Protein AF-A0A812MYM7-F1 (afdb_monomer)

pLDDT: mean 88.18, std 14.92, range [35.0, 98.31]

Organism: Symbiodinium pilosum (NCBI:txid2952)

Sequence (250 aa):
DPIETLFSFICSQNNNVSRICLLTDRLRARFGEVVCRLQPPPGSSAHQDCALQHVREFSARRTLHAWPRSSVLAKATERSLKDLGLGYRAAYISQAAKRLMQEDGRLLRWLSGMRTNPPKAVENATLPEETETEREHRLAIRRELCSLPGIGAKVADCVALFGLGVHGAVPVDVHVWRITVRDYEPSLREAKSLTPTVYEEVGDAFRRRFGAPFAGWAHSVLFGAELAAERLPKDLREDRLDSKHSMRAP

Structure (mmCIF, N/CA/C/O backbone):
data_AF-A0A812MYM7-F1
#
_entry.id   AF-A0A812MYM7-F1
#
loop_
_atom_site.group_PDB
_atom_site.id
_atom_site.type_symbol
_atom_site.label_atom_id
_atom_site.label_alt_id
_atom_site.label_comp_id
_atom_site.label_asym_id
_atom_site.label_entity_id
_atom_site.label_seq_id
_atom_site.pdbx_PDB_ins_code
_atom_site.Cartn_x
_atom_site.Cartn_y
_atom_site.Cartn_z
_atom_site.occupancy
_atom_site.B_iso_or_equiv
_atom_site.auth_seq_id
_atom_site.auth_comp_id
_atom_site.auth_asym_id
_atom_site.auth_atom_id
_atom_site.pdbx_PDB_model_num
ATOM 1 N N . ASP A 1 1 ? -0.362 -10.448 -5.120 1.00 90.12 1 ASP A N 1
ATOM 2 C CA . ASP A 1 1 ? 1.044 -10.805 -4.854 1.00 90.12 1 ASP A CA 1
ATOM 3 C C . ASP A 1 1 ? 1.591 -9.827 -3.814 1.00 90.12 1 ASP A C 1
ATOM 5 O O . ASP A 1 1 ? 1.414 -8.634 -4.028 1.00 90.12 1 ASP A O 1
ATOM 9 N N . PRO A 1 2 ? 2.182 -10.279 -2.692 1.00 92.94 2 PRO A N 1
ATOM 10 C CA . PRO A 1 2 ? 2.633 -9.394 -1.612 1.00 92.94 2 PRO A CA 1
ATOM 11 C C . PRO A 1 2 ? 3.618 -8.302 -2.048 1.00 92.94 2 PRO A C 1
ATOM 13 O O . PRO A 1 2 ? 3.555 -7.183 -1.540 1.00 92.94 2 PRO A O 1
ATOM 16 N N . ILE A 1 3 ? 4.511 -8.602 -2.996 1.00 94.75 3 ILE A N 1
ATOM 17 C CA . ILE A 1 3 ? 5.562 -7.682 -3.444 1.00 94.75 3 ILE A CA 1
ATOM 18 C C . ILE A 1 3 ? 4.985 -6.603 -4.354 1.00 94.75 3 ILE A C 1
ATOM 20 O O . ILE A 1 3 ? 5.274 -5.419 -4.171 1.00 94.75 3 ILE A O 1
ATOM 24 N N . GLU A 1 4 ? 4.129 -6.990 -5.295 1.00 96.50 4 GLU A N 1
ATOM 25 C CA . GLU A 1 4 ? 3.372 -6.034 -6.096 1.00 96.50 4 GLU A CA 1
ATOM 26 C C . GLU A 1 4 ? 2.516 -5.120 -5.212 1.00 96.50 4 GLU A C 1
ATOM 28 O O . GLU A 1 4 ? 2.549 -3.897 -5.380 1.00 96.50 4 GLU A O 1
ATOM 33 N N . THR A 1 5 ? 1.802 -5.689 -4.236 1.00 96.75 5 THR A N 1
ATOM 34 C CA . THR A 1 5 ? 0.974 -4.926 -3.294 1.00 96.75 5 THR A CA 1
ATOM 35 C C . THR A 1 5 ? 1.818 -3.912 -2.518 1.00 96.75 5 THR A C 1
ATOM 37 O O . THR A 1 5 ? 1.474 -2.730 -2.473 1.00 96.75 5 THR A O 1
ATOM 40 N N . LEU A 1 6 ? 2.956 -4.344 -1.966 1.00 97.50 6 LEU A N 1
ATOM 41 C CA . LEU A 1 6 ? 3.891 -3.506 -1.213 1.00 97.50 6 LEU A CA 1
ATOM 42 C C . LEU A 1 6 ? 4.298 -2.248 -1.981 1.00 97.50 6 LEU A C 1
ATOM 44 O O . LEU A 1 6 ? 4.073 -1.121 -1.532 1.00 97.50 6 LEU A O 1
ATOM 48 N N . PHE A 1 7 ? 4.882 -2.431 -3.161 1.00 98.06 7 PHE A N 1
ATOM 49 C CA . PHE A 1 7 ? 5.405 -1.317 -3.941 1.00 98.06 7 PHE A CA 1
ATOM 50 C C . PHE A 1 7 ? 4.294 -0.468 -4.575 1.00 98.06 7 PHE A C 1
ATOM 52 O O . PHE A 1 7 ? 4.457 0.749 -4.704 1.00 98.06 7 PHE A O 1
ATOM 59 N N . SER A 1 8 ? 3.142 -1.062 -4.903 1.00 98.06 8 SER A N 1
ATOM 60 C CA . SER A 1 8 ? 1.964 -0.314 -5.359 1.00 98.06 8 SER A CA 1
ATOM 61 C C . SER A 1 8 ? 1.443 0.631 -4.273 1.00 98.06 8 SER A C 1
ATOM 63 O O . SER A 1 8 ? 1.169 1.800 -4.553 1.00 98.06 8 SER A O 1
ATOM 65 N N . PHE A 1 9 ? 1.382 0.188 -3.011 1.00 98.12 9 PHE A N 1
ATOM 66 C CA . PHE A 1 9 ? 0.947 1.058 -1.917 1.00 98.12 9 PHE A CA 1
ATOM 67 C C . PHE A 1 9 ? 2.003 2.084 -1.491 1.00 98.12 9 PHE A C 1
ATOM 69 O O . PHE A 1 9 ? 1.612 3.190 -1.111 1.00 98.12 9 PHE A O 1
ATOM 76 N N . ILE A 1 10 ? 3.304 1.820 -1.668 1.00 98.00 10 ILE A N 1
ATOM 77 C CA . ILE A 1 10 ? 4.329 2.880 -1.592 1.00 98.00 10 ILE A CA 1
ATOM 78 C C . ILE A 1 10 ? 4.030 3.977 -2.629 1.00 98.00 10 ILE A C 1
ATOM 80 O O . ILE A 1 10 ? 4.039 5.160 -2.292 1.00 98.00 10 ILE A O 1
ATOM 84 N N . CYS A 1 11 ? 3.666 3.619 -3.868 1.00 97.38 11 CYS A N 1
ATOM 85 C CA . CYS A 1 11 ? 3.278 4.595 -4.900 1.00 97.38 11 CYS A CA 1
ATOM 86 C C . CYS A 1 11 ? 2.004 5.393 -4.547 1.00 97.38 11 CYS A C 1
ATOM 88 O O . CYS A 1 11 ? 1.805 6.496 -5.071 1.00 97.38 11 CYS A O 1
ATOM 90 N N . SER A 1 12 ? 1.149 4.852 -3.671 1.00 96.06 12 SER A N 1
ATOM 91 C CA . SER A 1 12 ? -0.160 5.422 -3.318 1.00 96.06 12 SER A CA 1
ATOM 92 C C . SER A 1 12 ? -0.129 6.570 -2.314 1.00 96.06 12 SER A C 1
ATOM 94 O O . SER A 1 12 ? -1.074 7.353 -2.253 1.00 96.06 12 SER A O 1
ATOM 96 N N . GLN A 1 13 ? 0.941 6.686 -1.528 1.00 94.56 13 GLN A N 1
ATOM 97 C CA . GLN A 1 13 ? 1.014 7.648 -0.427 1.00 94.56 13 GLN A CA 1
ATOM 98 C C . GLN A 1 13 ? 0.831 9.072 -0.943 1.00 94.56 13 GLN A C 1
ATOM 100 O O . GLN A 1 13 ? 1.571 9.457 -1.840 1.00 94.56 13 GLN A O 1
ATOM 105 N N . ASN A 1 14 ? -0.095 9.858 -0.385 1.00 92.50 14 ASN A N 1
ATOM 106 C CA . ASN A 1 14 ? -0.381 11.236 -0.814 1.00 92.50 14 ASN A CA 1
ATOM 107 C C . ASN A 1 14 ? -0.517 11.369 -2.347 1.00 92.50 14 ASN A C 1
ATOM 109 O O . ASN A 1 14 ? 0.257 12.071 -3.006 1.00 92.50 14 ASN A O 1
ATOM 113 N N . ASN A 1 15 ? -1.416 10.577 -2.927 1.00 92.75 15 ASN A N 1
ATOM 114 C CA . ASN A 1 15 ? -1.599 10.459 -4.366 1.00 92.75 15 ASN A CA 1
ATOM 115 C C . ASN A 1 15 ? -3.072 10.160 -4.698 1.00 92.75 15 ASN A C 1
ATOM 117 O O . ASN A 1 15 ? -3.848 9.823 -3.808 1.00 92.75 15 ASN A O 1
ATOM 121 N N . ASN A 1 16 ? -3.455 10.264 -5.971 1.00 89.81 16 ASN A N 1
ATOM 122 C CA . ASN A 1 16 ? -4.787 9.880 -6.451 1.00 89.81 16 ASN A CA 1
ATOM 123 C C . ASN A 1 16 ? -4.718 8.637 -7.347 1.00 89.81 16 ASN A C 1
ATOM 125 O O . ASN A 1 16 ? -3.675 8.350 -7.937 1.00 89.81 16 ASN A O 1
ATOM 129 N N . VAL A 1 17 ? -5.840 7.923 -7.474 1.00 89.62 17 VAL A N 1
ATOM 130 C CA . VAL A 1 17 ? -5.928 6.643 -8.201 1.00 89.62 17 VAL A CA 1
ATOM 131 C C . VAL A 1 17 ? -5.368 6.752 -9.623 1.00 89.62 17 VAL A C 1
ATOM 133 O O . VAL A 1 17 ? -4.488 5.975 -9.989 1.00 89.62 17 VAL A O 1
ATOM 136 N N . SER A 1 18 ? -5.772 7.765 -10.394 1.00 90.19 18 SER A N 1
ATOM 137 C CA . SER A 1 18 ? -5.323 7.952 -11.781 1.00 90.19 18 SER A CA 1
ATOM 138 C C . SER A 1 18 ? -3.801 8.062 -11.910 1.00 90.19 18 SER A C 1
ATOM 140 O O . SER A 1 18 ? -3.204 7.464 -12.811 1.00 90.19 18 SER A O 1
ATOM 142 N N . ARG A 1 19 ? -3.151 8.796 -10.998 1.00 95.00 19 ARG A N 1
ATOM 143 C CA . ARG A 1 19 ? -1.690 8.927 -10.968 1.00 95.00 19 ARG A CA 1
ATOM 144 C C . ARG A 1 19 ? -1.010 7.667 -10.432 1.00 95.00 19 ARG A C 1
ATOM 146 O O . ARG A 1 19 ? 0.069 7.334 -10.910 1.00 95.00 19 ARG A O 1
ATOM 153 N N . ILE A 1 20 ? -1.612 6.941 -9.492 1.00 96.06 20 ILE A N 1
ATOM 154 C CA . ILE A 1 20 ? -1.076 5.657 -9.007 1.00 96.06 20 ILE A CA 1
ATOM 155 C C . ILE A 1 20 ? -1.041 4.627 -10.142 1.00 96.06 20 ILE A C 1
ATOM 157 O O . ILE A 1 20 ? -0.007 3.988 -10.350 1.00 96.06 20 ILE A O 1
ATOM 161 N N . CYS A 1 21 ? -2.118 4.519 -10.925 1.00 95.38 21 CYS A N 1
ATOM 162 C CA . CYS A 1 21 ? -2.171 3.656 -12.108 1.00 95.38 21 CYS A CA 1
ATOM 163 C C . CYS A 1 21 ? -1.071 4.015 -13.118 1.00 95.38 21 CYS A C 1
ATOM 165 O O . CYS A 1 21 ? -0.384 3.135 -13.626 1.00 95.38 21 CYS A O 1
ATOM 167 N N . LEU A 1 22 ? -0.832 5.310 -13.350 1.00 96.56 22 LEU A N 1
ATOM 168 C CA . LEU A 1 22 ? 0.260 5.768 -14.214 1.00 96.56 22 LEU A CA 1
ATOM 169 C C . LEU A 1 22 ? 1.645 5.367 -13.695 1.00 96.56 22 LEU A C 1
ATOM 171 O O . LEU A 1 22 ? 2.472 4.876 -14.460 1.00 96.56 22 LEU A O 1
ATOM 175 N N . LEU A 1 23 ? 1.914 5.573 -12.406 1.00 98.19 23 LEU A N 1
ATOM 176 C CA . LEU A 1 23 ? 3.220 5.258 -11.824 1.00 98.19 23 LEU A CA 1
ATOM 177 C C . LEU A 1 23 ? 3.501 3.754 -11.836 1.00 98.19 23 LEU A C 1
ATOM 179 O O . LEU A 1 23 ? 4.613 3.347 -12.164 1.00 98.19 23 LEU A O 1
ATOM 183 N N . THR A 1 24 ? 2.502 2.935 -11.509 1.00 97.88 24 THR A N 1
ATOM 184 C CA . THR A 1 24 ? 2.630 1.470 -11.510 1.00 97.88 24 THR A CA 1
ATOM 185 C C . THR A 1 24 ? 2.797 0.912 -12.924 1.00 97.88 24 THR A C 1
ATOM 187 O O . THR A 1 24 ? 3.665 0.064 -13.130 1.00 97.88 24 THR A O 1
ATOM 190 N N . ASP A 1 25 ? 2.060 1.430 -13.913 1.00 97.50 25 ASP A N 1
ATOM 191 C CA . ASP A 1 25 ? 2.240 1.066 -15.325 1.00 97.50 25 ASP A CA 1
ATOM 192 C C . ASP A 1 25 ? 3.653 1.402 -15.825 1.00 97.50 25 ASP A C 1
ATOM 194 O O . ASP A 1 25 ? 4.346 0.551 -16.382 1.00 97.50 25 ASP A O 1
ATOM 198 N N . ARG A 1 26 ? 4.136 2.618 -15.550 1.00 98.31 26 ARG A N 1
ATOM 199 C CA . ARG A 1 26 ? 5.493 3.038 -15.925 1.00 98.31 26 ARG A CA 1
ATOM 200 C C . ARG A 1 26 ? 6.578 2.222 -15.232 1.00 98.31 26 ARG A C 1
ATOM 202 O O . ARG A 1 26 ? 7.591 1.909 -15.856 1.00 98.31 26 ARG A O 1
ATOM 209 N N . LEU A 1 27 ? 6.379 1.858 -13.964 1.00 98.19 27 LEU A N 1
ATOM 210 C CA . LEU A 1 27 ? 7.317 1.015 -13.223 1.00 98.19 27 LEU A CA 1
ATOM 211 C C . LEU A 1 27 ? 7.440 -0.369 -13.879 1.00 98.19 27 LEU A C 1
ATOM 213 O O . LEU A 1 27 ? 8.557 -0.829 -14.125 1.00 98.19 27 LEU A O 1
ATOM 217 N N . ARG A 1 28 ? 6.305 -0.991 -14.230 1.00 98.12 28 ARG A N 1
ATOM 218 C CA . ARG A 1 28 ? 6.249 -2.254 -14.986 1.00 98.12 28 ARG A CA 1
ATOM 219 C C . ARG A 1 28 ? 6.915 -2.113 -16.350 1.00 98.12 28 ARG A C 1
ATOM 221 O O . ARG A 1 28 ? 7.783 -2.905 -16.686 1.00 98.12 28 ARG A O 1
ATOM 228 N N . ALA A 1 29 ? 6.582 -1.075 -17.108 1.00 98.12 29 ALA A N 1
ATOM 229 C CA . ALA A 1 29 ? 7.150 -0.848 -18.434 1.00 98.12 29 ALA A CA 1
ATOM 230 C C . ALA A 1 29 ? 8.674 -0.652 -18.418 1.00 98.12 29 ALA A C 1
ATOM 232 O O . ALA A 1 29 ? 9.370 -1.088 -19.333 1.00 98.12 29 ALA A O 1
ATOM 233 N N . ARG A 1 30 ? 9.202 0.018 -17.384 1.00 98.12 30 ARG A N 1
ATOM 234 C CA . ARG A 1 30 ? 10.628 0.354 -17.288 1.00 98.12 30 ARG A CA 1
ATOM 235 C C . ARG A 1 30 ? 11.488 -0.776 -16.731 1.00 98.12 30 ARG A C 1
ATOM 237 O O . ARG A 1 30 ? 12.630 -0.916 -17.169 1.00 98.12 30 ARG A O 1
ATOM 244 N N . PHE A 1 31 ? 10.980 -1.508 -15.740 1.00 98.31 31 PHE A N 1
ATOM 245 C CA . PHE A 1 31 ? 11.761 -2.464 -14.943 1.00 98.31 31 PHE A CA 1
ATOM 246 C C . PHE A 1 31 ? 11.202 -3.893 -14.962 1.00 98.31 31 PHE A C 1
ATOM 248 O O . PHE A 1 31 ? 11.837 -4.805 -14.436 1.00 98.31 31 PHE A O 1
ATOM 255 N N . GLY A 1 32 ? 10.012 -4.090 -15.523 1.00 97.88 32 GLY A N 1
ATOM 256 C CA . GLY A 1 32 ? 9.366 -5.385 -15.669 1.00 97.88 32 GLY A CA 1
ATOM 257 C C . GLY A 1 32 ? 9.762 -6.077 -16.967 1.00 97.88 32 GLY A C 1
ATOM 258 O O . GLY A 1 32 ? 9.979 -5.440 -18.002 1.00 97.88 32 GLY A O 1
ATOM 259 N N . GLU A 1 33 ? 9.828 -7.403 -16.916 1.00 97.94 33 GLU A N 1
ATOM 260 C CA . GLU A 1 33 ? 10.068 -8.223 -18.102 1.00 97.94 33 GLU A CA 1
ATOM 261 C C . GLU A 1 33 ? 8.867 -8.180 -19.043 1.00 97.94 33 GLU A C 1
ATOM 263 O O . GLU A 1 33 ? 7.719 -8.117 -18.601 1.00 97.94 33 GLU A O 1
ATOM 268 N N . VAL A 1 34 ? 9.134 -8.225 -20.347 1.00 98.12 34 VAL A N 1
ATOM 269 C CA . VAL A 1 34 ? 8.081 -8.307 -21.361 1.00 98.12 34 VAL A CA 1
ATOM 270 C C . VAL A 1 34 ? 7.376 -9.653 -21.233 1.00 98.12 34 VAL A C 1
ATOM 272 O O . VAL A 1 34 ? 8.012 -10.697 -21.337 1.00 98.12 34 VAL A O 1
ATOM 275 N N . VAL A 1 35 ? 6.059 -9.614 -21.041 1.00 97.56 35 VAL A N 1
ATOM 276 C CA . VAL A 1 35 ? 5.198 -10.804 -21.013 1.00 97.56 35 VAL A CA 1
ATOM 277 C C . VAL A 1 35 ? 4.695 -11.098 -22.418 1.00 97.56 35 VAL A C 1
ATOM 279 O O . VAL A 1 35 ? 4.877 -12.199 -22.927 1.00 97.56 35 VAL A O 1
ATOM 282 N N . CYS A 1 36 ? 4.091 -10.105 -23.074 1.00 96.75 36 CYS A N 1
ATOM 283 C CA . CYS A 1 36 ? 3.637 -10.241 -24.454 1.00 96.75 36 CYS A CA 1
ATOM 284 C C . CYS A 1 36 ? 3.449 -8.881 -25.136 1.00 96.75 36 CYS A C 1
ATOM 286 O O . CYS A 1 36 ? 3.266 -7.848 -24.484 1.00 96.75 36 CYS A O 1
ATOM 288 N N . ARG A 1 37 ? 3.459 -8.890 -26.472 1.00 95.62 37 ARG A N 1
ATOM 289 C CA . ARG A 1 37 ? 3.101 -7.740 -27.312 1.00 95.62 37 ARG A CA 1
ATOM 290 C C . ARG A 1 37 ? 1.724 -7.974 -27.910 1.00 95.62 37 ARG A C 1
ATOM 292 O O . ARG A 1 37 ? 1.473 -9.038 -28.468 1.00 95.62 37 ARG A O 1
ATOM 299 N N . LEU A 1 38 ? 0.845 -6.993 -27.773 1.00 91.38 38 LEU A N 1
ATOM 300 C CA . LEU A 1 38 ? -0.516 -7.063 -28.281 1.00 91.38 38 LEU A CA 1
ATOM 301 C C . LEU A 1 38 ? -0.563 -6.540 -29.714 1.00 91.38 38 LEU A C 1
ATOM 303 O O . LEU A 1 38 ? 0.028 -5.506 -30.036 1.00 91.38 38 LEU A O 1
ATOM 307 N N . GLN A 1 39 ? -1.299 -7.245 -30.566 1.00 86.81 39 GLN A N 1
ATOM 308 C CA . GLN A 1 39 ? -1.659 -6.722 -31.876 1.00 86.81 39 GLN A CA 1
ATOM 309 C C . GLN A 1 39 ? -2.806 -5.711 -31.736 1.00 86.81 39 GLN A C 1
ATOM 311 O O . GLN A 1 39 ? -3.632 -5.849 -30.830 1.00 86.81 39 GLN A O 1
ATOM 316 N N . PRO A 1 40 ? -2.864 -4.676 -32.593 1.00 76.31 40 PRO A N 1
ATOM 317 C CA . PRO A 1 40 ? -4.037 -3.814 -32.647 1.00 76.31 40 PRO A CA 1
ATOM 318 C C . PRO A 1 40 ? -5.284 -4.640 -32.987 1.00 76.31 40 PRO A C 1
ATOM 320 O O . PRO A 1 40 ? -5.213 -5.473 -33.895 1.00 76.31 40 PRO A O 1
ATOM 323 N N . PRO A 1 41 ? -6.425 -4.391 -32.324 1.00 71.69 41 PRO A N 1
ATOM 324 C CA . PRO A 1 41 ? -7.706 -4.881 -32.808 1.00 71.69 41 PRO A CA 1
ATOM 325 C C . PRO A 1 41 ? -7.925 -4.469 -34.279 1.00 71.69 41 PRO A C 1
ATOM 327 O O . PRO A 1 41 ? -7.579 -3.341 -34.657 1.00 71.69 41 PRO A O 1
ATOM 330 N N . PRO A 1 42 ? -8.507 -5.336 -35.125 1.00 75.00 42 PRO A N 1
ATOM 331 C CA . PRO A 1 42 ? -8.870 -4.962 -36.488 1.00 75.00 42 PRO A CA 1
ATOM 332 C C . PRO A 1 42 ? -9.799 -3.741 -36.471 1.00 75.00 42 PRO A C 1
ATOM 334 O O . PRO A 1 42 ? -10.818 -3.746 -35.786 1.00 75.00 42 PRO A O 1
ATOM 337 N N . GLY A 1 43 ? -9.441 -2.683 -37.202 1.00 72.25 43 GLY A N 1
ATOM 338 C CA . GLY A 1 43 ? -10.265 -1.475 -37.317 1.00 72.25 43 GLY A CA 1
ATOM 339 C C . GLY A 1 43 ? -10.223 -0.507 -36.127 1.00 72.25 43 GLY A C 1
ATOM 340 O O . GLY A 1 43 ? -10.906 0.512 -36.175 1.00 72.25 43 GLY A O 1
ATOM 341 N N . SER A 1 44 ? -9.421 -0.749 -35.081 1.00 66.44 44 SER A N 1
ATOM 342 C CA . SER A 1 44 ? -9.278 0.227 -33.991 1.00 66.44 44 SER A CA 1
ATOM 343 C C . SER A 1 44 ? -8.293 1.339 -34.359 1.00 66.44 44 SER A C 1
ATOM 345 O O . SER A 1 44 ? -7.104 1.073 -34.578 1.00 66.44 44 SER A O 1
ATOM 347 N N . SER A 1 45 ? -8.744 2.594 -34.335 1.00 63.44 45 SER A N 1
ATOM 348 C CA . SER A 1 45 ? -7.844 3.720 -34.083 1.00 63.44 45 SER A CA 1
ATOM 349 C C . SER A 1 45 ? -7.278 3.584 -32.663 1.00 63.44 45 SER A C 1
ATOM 351 O O . SER A 1 45 ? -7.918 3.027 -31.769 1.00 63.44 45 SER A O 1
ATOM 353 N N . ALA A 1 46 ? -6.036 4.022 -32.440 1.00 61.19 46 ALA A N 1
ATOM 354 C CA . ALA A 1 46 ? -5.477 4.048 -31.089 1.00 61.19 46 ALA A CA 1
ATOM 355 C C . ALA A 1 46 ? -6.438 4.813 -30.157 1.00 61.19 46 ALA A C 1
ATOM 357 O O . ALA A 1 46 ? -6.977 5.830 -30.585 1.00 61.19 46 ALA A O 1
ATOM 358 N N . HIS A 1 47 ? -6.636 4.351 -28.913 1.00 62.84 47 HIS A N 1
ATOM 359 C CA . HIS A 1 47 ? -7.471 5.003 -27.886 1.00 62.84 47 HIS A CA 1
ATOM 360 C C . HIS A 1 47 ? -6.902 6.370 -27.442 1.00 62.84 47 HIS A C 1
ATOM 362 O O . HIS A 1 47 ? -6.607 6.589 -26.265 1.00 62.84 47 HIS A O 1
ATOM 368 N N . GLN A 1 48 ? -6.687 7.288 -28.384 1.00 62.50 48 GLN A N 1
ATOM 369 C CA . GLN A 1 48 ? -6.128 8.616 -28.149 1.00 62.50 48 GLN A CA 1
ATOM 370 C C . GLN A 1 48 ? -7.082 9.470 -27.306 1.00 62.50 48 GLN A C 1
ATOM 372 O O . GLN A 1 48 ? -6.609 10.250 -26.482 1.00 62.50 48 GLN A O 1
ATOM 377 N N . ASP A 1 49 ? -8.390 9.214 -27.398 1.00 66.56 49 ASP A N 1
ATOM 378 C CA . ASP A 1 49 ? -9.433 9.968 -26.693 1.00 66.56 49 ASP A CA 1
ATOM 379 C C . ASP A 1 49 ? -9.641 9.542 -25.227 1.00 66.56 49 ASP A C 1
ATOM 381 O O . ASP A 1 49 ? -10.465 10.115 -24.515 1.00 66.56 49 ASP A O 1
ATOM 385 N N . CYS A 1 50 ? -8.903 8.545 -24.719 1.00 76.94 50 CYS A N 1
ATOM 386 C CA . CYS A 1 50 ? -9.020 8.172 -23.310 1.00 76.94 50 CYS A CA 1
ATOM 387 C C . CYS A 1 50 ? -8.431 9.269 -22.412 1.00 76.94 50 CYS A C 1
ATOM 389 O O . CYS A 1 50 ? -7.253 9.603 -22.534 1.00 76.94 50 CYS A O 1
ATOM 391 N N . ALA A 1 51 ? -9.201 9.770 -21.439 1.00 80.69 51 ALA A N 1
ATOM 392 C CA . ALA A 1 51 ? -8.738 10.781 -20.483 1.00 80.69 51 ALA A CA 1
ATOM 393 C C . ALA A 1 51 ? -7.579 10.293 -19.584 1.00 80.69 51 ALA A C 1
ATOM 395 O O . ALA A 1 51 ? -6.736 11.088 -19.153 1.00 80.69 51 ALA A O 1
ATOM 396 N N . LEU A 1 52 ? -7.477 8.982 -19.339 1.00 86.44 52 LEU A N 1
ATOM 397 C CA . LEU A 1 52 ? -6.478 8.395 -18.447 1.00 86.44 52 LEU A CA 1
ATOM 398 C C . LEU A 1 52 ? -5.131 8.201 -19.155 1.00 86.44 52 LEU A C 1
ATOM 400 O O . LEU A 1 52 ? -4.994 7.418 -20.093 1.00 86.44 52 LEU A O 1
ATOM 404 N N . GLN A 1 53 ? -4.095 8.880 -18.657 1.00 91.12 53 GLN A N 1
ATOM 405 C CA . GLN A 1 53 ? -2.765 8.871 -19.273 1.00 91.12 53 GLN A CA 1
ATOM 406 C C . GLN A 1 53 ? -2.137 7.474 -19.369 1.00 91.12 53 GLN A C 1
ATOM 408 O O . GLN A 1 53 ? -1.533 7.152 -20.387 1.00 91.12 53 GLN A O 1
ATOM 413 N N . HIS A 1 54 ? -2.305 6.635 -18.345 1.00 91.38 54 HIS A N 1
ATOM 414 C CA . HIS A 1 54 ? -1.748 5.281 -18.348 1.00 91.38 54 HIS A CA 1
ATOM 415 C C . HIS A 1 54 ? -2.363 4.407 -19.453 1.00 91.38 54 HIS A C 1
ATOM 417 O O . HIS A 1 54 ? -1.658 3.614 -20.068 1.00 91.38 54 HIS A O 1
ATOM 423 N N . VAL A 1 55 ? -3.648 4.609 -19.774 1.00 89.44 55 VAL A N 1
ATOM 424 C CA . VAL A 1 55 ? -4.326 3.913 -20.879 1.00 89.44 55 VAL A CA 1
ATOM 425 C C . VAL A 1 55 ? -3.762 4.366 -22.221 1.00 89.44 55 VAL A C 1
ATOM 427 O O . VAL A 1 55 ? -3.499 3.524 -23.080 1.00 89.44 55 VAL A O 1
ATOM 430 N N . ARG A 1 56 ? -3.516 5.671 -22.403 1.00 89.81 56 ARG A N 1
ATOM 431 C CA . ARG A 1 56 ? -2.887 6.199 -23.627 1.00 89.81 56 ARG A CA 1
ATOM 432 C C . ARG A 1 56 ? -1.461 5.669 -23.805 1.00 89.81 56 ARG A C 1
ATOM 434 O O . ARG A 1 56 ? -1.122 5.193 -24.886 1.00 89.81 56 ARG A O 1
ATOM 441 N N . GLU A 1 57 ? -0.647 5.699 -22.748 1.00 93.38 57 GLU A N 1
ATOM 442 C CA . GLU A 1 57 ? 0.735 5.192 -22.773 1.00 93.38 57 GLU A CA 1
ATOM 443 C C . GLU A 1 57 ? 0.786 3.688 -23.059 1.00 93.38 57 GLU A C 1
ATOM 445 O O . GLU A 1 57 ? 1.556 3.248 -23.917 1.00 93.38 57 GLU A O 1
ATOM 450 N N . PHE A 1 58 ? -0.078 2.900 -22.416 1.00 91.56 58 PHE A N 1
ATOM 451 C CA . PHE A 1 58 ? -0.201 1.476 -22.704 1.00 91.56 58 PHE A CA 1
ATOM 452 C C . PHE A 1 58 ? -0.676 1.215 -24.140 1.00 91.56 58 PHE A C 1
ATOM 454 O O . PHE A 1 58 ? -0.082 0.393 -24.833 1.0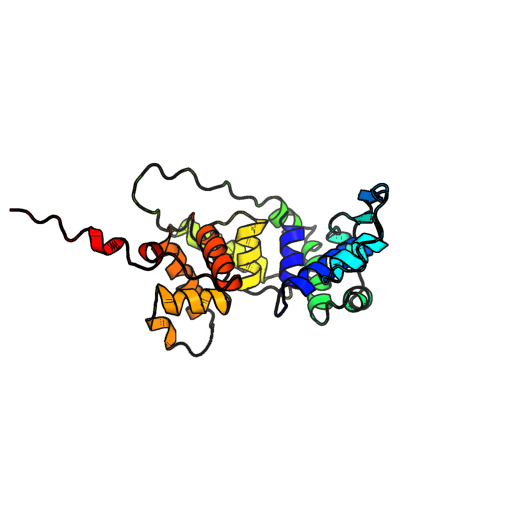0 91.56 58 PHE A O 1
ATOM 461 N N . SER A 1 59 ? -1.688 1.942 -24.624 1.00 88.50 59 SER A N 1
ATOM 462 C CA . SER A 1 59 ? -2.23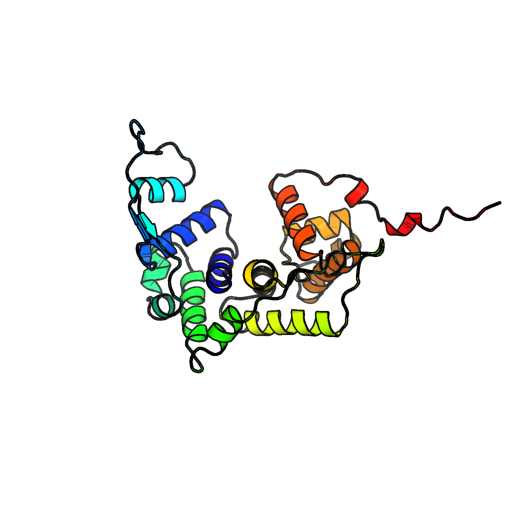3 1.785 -25.985 1.00 88.50 59 SER A CA 1
ATOM 463 C C . SER A 1 59 ? -1.214 2.114 -27.079 1.00 88.50 59 SER A C 1
ATOM 465 O O . SER A 1 59 ? -1.256 1.519 -28.159 1.00 88.50 59 SER A O 1
ATOM 467 N N . ALA A 1 60 ? -0.295 3.045 -26.807 1.00 89.62 60 ALA A N 1
ATOM 468 C CA . ALA A 1 60 ? 0.827 3.357 -27.686 1.00 89.62 60 ALA A CA 1
ATOM 469 C C . ALA A 1 60 ? 1.921 2.278 -27.622 1.00 89.62 60 ALA A C 1
ATOM 471 O O . ALA A 1 60 ? 2.426 1.849 -28.657 1.00 89.62 60 ALA A O 1
ATOM 472 N N . ARG A 1 61 ? 2.266 1.805 -26.416 1.00 93.69 61 ARG A N 1
ATOM 473 C CA . ARG A 1 61 ? 3.331 0.810 -26.193 1.00 93.69 61 ARG A CA 1
ATOM 474 C C . ARG A 1 61 ? 2.942 -0.616 -26.604 1.00 93.69 61 ARG A C 1
ATOM 476 O O . ARG A 1 61 ? 3.812 -1.392 -26.995 1.00 93.69 61 ARG A O 1
ATOM 483 N N . ARG A 1 62 ? 1.666 -0.987 -26.450 1.00 92.75 62 ARG A N 1
ATOM 484 C CA . ARG A 1 62 ? 1.066 -2.307 -26.755 1.00 92.75 62 ARG A CA 1
ATOM 485 C C . ARG A 1 62 ? 1.875 -3.498 -26.249 1.00 92.75 62 ARG A C 1
ATOM 487 O O . ARG A 1 62 ? 1.938 -4.547 -26.884 1.00 92.75 62 ARG A O 1
ATOM 494 N N . THR A 1 63 ? 2.521 -3.330 -25.105 1.00 96.19 63 THR A N 1
ATOM 495 C CA . THR A 1 63 ? 3.371 -4.355 -24.504 1.00 96.19 63 THR A CA 1
ATOM 496 C C . THR A 1 63 ? 2.982 -4.498 -23.048 1.00 96.19 63 THR A C 1
ATOM 498 O O . THR A 1 63 ? 2.978 -3.514 -22.303 1.00 96.19 63 THR A O 1
ATOM 501 N N . LEU A 1 64 ? 2.633 -5.723 -22.664 1.00 96.38 64 LEU A N 1
ATOM 502 C CA . LEU A 1 64 ? 2.392 -6.105 -21.283 1.00 96.38 64 LEU A CA 1
ATOM 503 C C . LEU A 1 64 ? 3.725 -6.466 -20.635 1.00 96.38 64 LEU A C 1
ATOM 505 O O . LEU A 1 64 ? 4.518 -7.224 -21.196 1.00 96.38 64 LEU A O 1
ATOM 509 N N . HIS A 1 65 ? 3.950 -5.918 -19.446 1.00 97.94 65 HIS A N 1
ATOM 510 C CA . HIS A 1 65 ? 5.132 -6.180 -18.640 1.00 97.94 65 HIS A CA 1
ATOM 511 C C . HIS A 1 65 ? 4.723 -6.788 -17.301 1.00 97.94 65 HIS A C 1
ATOM 513 O O . HIS A 1 65 ? 3.727 -6.381 -16.695 1.00 97.94 65 HIS A O 1
ATOM 519 N N . ALA A 1 66 ? 5.515 -7.746 -16.831 1.00 97.50 66 ALA A N 1
ATOM 520 C CA . ALA A 1 66 ? 5.367 -8.317 -15.504 1.00 97.50 66 ALA A CA 1
ATOM 521 C C . ALA A 1 66 ? 5.687 -7.267 -14.430 1.00 97.50 66 ALA A C 1
ATOM 523 O O . ALA A 1 66 ? 6.306 -6.232 -14.698 1.00 97.50 66 ALA A O 1
ATOM 524 N N . TRP A 1 67 ? 5.294 -7.541 -13.187 1.00 97.31 67 TRP A N 1
ATOM 525 C CA . TRP A 1 67 ? 5.780 -6.741 -12.069 1.00 97.31 67 TRP A CA 1
ATOM 526 C C . TRP A 1 67 ? 7.315 -6.867 -11.948 1.00 97.31 67 TRP A C 1
ATOM 528 O O . TRP A 1 67 ? 7.840 -7.978 -12.079 1.00 97.31 67 TRP A O 1
ATOM 538 N N . PRO A 1 68 ? 8.062 -5.772 -11.704 1.00 97.38 68 PRO A N 1
ATOM 539 C CA . PRO A 1 68 ? 9.511 -5.844 -11.545 1.00 97.38 68 PRO A CA 1
ATOM 540 C C . PRO A 1 68 ? 9.916 -6.709 -10.349 1.00 97.38 68 PRO A C 1
ATOM 542 O O . PRO A 1 68 ? 9.397 -6.547 -9.244 1.00 97.38 68 PRO A O 1
ATOM 545 N N . ARG A 1 69 ? 10.913 -7.582 -10.531 1.00 95.75 69 ARG A N 1
ATOM 546 C CA . ARG A 1 69 ? 11.494 -8.323 -9.401 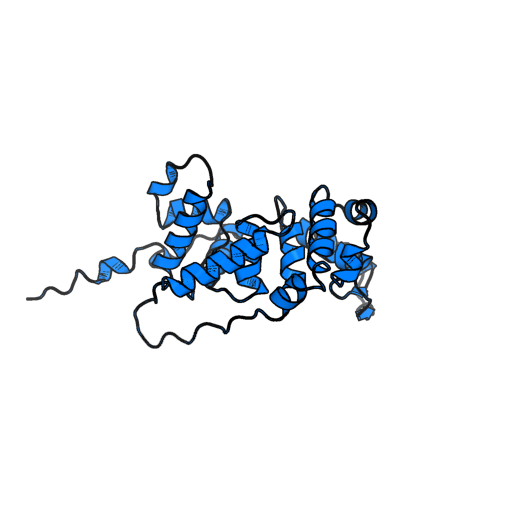1.00 95.75 69 ARG A CA 1
ATOM 547 C C . ARG A 1 69 ? 12.152 -7.352 -8.417 1.00 95.75 69 ARG A C 1
ATOM 549 O O . ARG A 1 69 ? 12.816 -6.400 -8.831 1.00 95.75 69 ARG A O 1
ATOM 556 N N . SER A 1 70 ? 12.070 -7.645 -7.118 1.00 96.19 70 SER A N 1
ATOM 557 C CA . SER A 1 70 ? 12.711 -6.834 -6.068 1.00 96.19 70 SER A CA 1
ATOM 558 C C . SER A 1 70 ? 14.215 -6.651 -6.295 1.00 96.19 70 SER A C 1
ATOM 560 O O . SER A 1 70 ? 14.744 -5.574 -6.043 1.00 96.19 70 SER A O 1
ATOM 562 N N . SER A 1 71 ? 14.901 -7.655 -6.852 1.00 96.69 71 SER A N 1
ATOM 563 C CA . SER A 1 71 ? 16.326 -7.574 -7.198 1.00 96.69 71 SER A CA 1
ATOM 564 C C . SER A 1 71 ? 16.632 -6.561 -8.308 1.00 96.69 71 SER A C 1
ATOM 566 O O . SER A 1 71 ? 17.698 -5.946 -8.295 1.00 96.69 71 SER A O 1
ATOM 568 N N . VAL A 1 72 ? 15.705 -6.345 -9.247 1.00 97.94 72 VAL A N 1
ATOM 569 C CA . VAL A 1 72 ? 15.822 -5.315 -10.291 1.00 97.94 72 VAL A CA 1
ATOM 570 C C . VAL A 1 72 ? 15.615 -3.933 -9.676 1.00 97.94 72 VAL A C 1
ATOM 572 O O . VAL A 1 72 ? 16.430 -3.038 -9.890 1.00 97.94 72 VAL A O 1
ATOM 575 N N . LEU A 1 73 ? 14.582 -3.771 -8.843 1.00 97.69 73 LEU A N 1
ATOM 576 C CA . LEU A 1 73 ? 14.312 -2.507 -8.147 1.00 97.69 73 LEU A CA 1
ATOM 577 C C . LEU A 1 73 ? 15.431 -2.124 -7.164 1.00 97.69 73 LEU A C 1
ATOM 579 O O . LEU A 1 73 ? 15.756 -0.946 -7.042 1.00 97.69 73 LEU A O 1
ATOM 583 N N . ALA A 1 74 ? 16.074 -3.100 -6.516 1.00 97.19 74 ALA A N 1
ATOM 584 C CA . ALA A 1 74 ? 17.202 -2.866 -5.612 1.00 97.19 74 ALA A CA 1
ATOM 585 C C . ALA A 1 74 ? 18.437 -2.299 -6.337 1.00 97.19 74 ALA A C 1
ATOM 587 O O . ALA A 1 74 ? 19.221 -1.559 -5.738 1.00 97.19 74 ALA A O 1
ATOM 588 N N . LYS A 1 75 ? 18.596 -2.632 -7.626 1.00 97.56 75 LYS A N 1
ATOM 589 C CA . LYS A 1 75 ? 19.669 -2.137 -8.504 1.00 97.56 75 LYS A CA 1
ATOM 590 C C . LYS A 1 75 ? 19.296 -0.848 -9.241 1.00 97.56 75 LYS A C 1
ATOM 592 O O . LYS A 1 75 ? 20.182 -0.182 -9.771 1.00 97.56 75 LYS A O 1
ATOM 597 N N . ALA A 1 76 ? 18.013 -0.486 -9.289 1.00 97.25 76 ALA A N 1
ATOM 598 C CA . ALA A 1 76 ? 17.565 0.741 -9.933 1.00 97.25 76 ALA A CA 1
ATOM 599 C C . ALA A 1 76 ? 18.151 1.974 -9.227 1.00 97.25 76 ALA A C 1
ATOM 601 O O . ALA A 1 76 ? 18.155 2.077 -7.995 1.00 97.25 76 ALA A O 1
ATOM 602 N N . THR A 1 77 ? 18.636 2.935 -10.015 1.00 96.19 77 THR A N 1
ATOM 603 C CA . THR A 1 77 ? 19.123 4.207 -9.472 1.00 96.19 77 THR A CA 1
ATOM 604 C C . THR A 1 77 ? 17.939 5.080 -9.075 1.00 96.19 77 THR A C 1
ATOM 606 O O . THR A 1 77 ? 16.900 5.072 -9.740 1.00 96.19 77 THR A O 1
ATOM 609 N N . GLU A 1 78 ? 18.094 5.890 -8.026 1.00 94.25 78 GLU A N 1
ATOM 610 C CA . GLU A 1 78 ? 17.032 6.808 -7.597 1.00 94.25 78 GLU A CA 1
ATOM 611 C C . GLU A 1 78 ? 16.616 7.760 -8.728 1.00 94.25 78 GLU A C 1
ATOM 613 O O . GLU A 1 78 ? 15.429 8.024 -8.900 1.00 94.25 78 GLU A O 1
ATOM 618 N N . ARG A 1 79 ? 17.574 8.201 -9.557 1.00 97.12 79 ARG A N 1
ATOM 619 C CA . ARG A 1 79 ? 17.304 8.996 -10.764 1.00 97.12 79 ARG A CA 1
ATOM 620 C C . ARG A 1 79 ? 16.362 8.266 -11.724 1.00 97.12 79 ARG A C 1
ATOM 622 O O . ARG A 1 79 ? 15.321 8.813 -12.057 1.00 97.12 79 ARG A O 1
ATOM 629 N N . SER A 1 80 ? 16.665 7.014 -12.076 1.00 97.94 80 SER A N 1
ATOM 630 C CA . SER A 1 80 ? 15.828 6.232 -13.002 1.00 97.94 80 SER A CA 1
ATOM 631 C C . SER A 1 80 ? 14.393 6.018 -12.504 1.00 97.94 80 SER A C 1
ATOM 633 O O . SER A 1 80 ? 13.473 5.907 -13.308 1.00 97.94 80 SER A O 1
ATOM 635 N N . LEU A 1 81 ? 14.191 5.988 -11.182 1.00 98.19 81 LEU A N 1
ATOM 636 C CA . LEU A 1 81 ? 12.869 5.934 -10.558 1.00 98.19 81 LEU A CA 1
ATOM 637 C C . LEU A 1 81 ? 12.194 7.319 -10.553 1.00 98.19 81 LEU A C 1
ATOM 639 O O . LEU A 1 81 ? 11.006 7.431 -10.855 1.00 98.19 81 LEU A O 1
ATOM 643 N N . LYS A 1 82 ? 12.933 8.395 -10.254 1.00 98.00 82 LYS A N 1
ATOM 644 C CA . LYS A 1 82 ? 12.415 9.775 -10.314 1.00 98.00 82 LYS A CA 1
ATOM 645 C C . LYS A 1 82 ? 11.940 10.153 -11.714 1.00 98.00 82 LYS A C 1
ATOM 647 O O . LYS A 1 82 ? 10.889 10.785 -11.813 1.00 98.00 82 LYS A O 1
ATOM 652 N N . ASP A 1 83 ? 12.633 9.697 -12.755 1.00 98.19 83 ASP A N 1
ATOM 653 C CA . ASP A 1 83 ? 12.275 9.928 -14.161 1.00 98.19 83 ASP A CA 1
ATOM 654 C C . ASP A 1 83 ? 10.870 9.388 -14.513 1.00 98.19 83 ASP A C 1
ATOM 656 O O . ASP A 1 83 ? 10.232 9.871 -15.445 1.00 98.19 83 ASP A O 1
ATOM 660 N N . LEU A 1 84 ? 10.326 8.441 -13.733 1.00 97.88 84 LEU A N 1
ATOM 661 C CA . LEU A 1 84 ? 8.953 7.941 -13.905 1.00 97.88 84 LEU A CA 1
ATOM 662 C C . LEU A 1 84 ? 7.874 8.874 -13.325 1.00 97.88 84 LEU A C 1
ATOM 664 O O . LEU A 1 84 ? 6.684 8.677 -13.584 1.00 97.88 84 LEU A O 1
ATOM 668 N N . GLY A 1 85 ? 8.268 9.881 -12.539 1.00 97.62 85 GLY A N 1
ATOM 669 C CA . GLY A 1 85 ? 7.367 10.794 -11.827 1.00 97.62 85 GLY A CA 1
ATOM 670 C C . GLY A 1 85 ? 7.041 10.378 -10.385 1.00 97.62 85 GLY A C 1
ATOM 671 O O . GLY A 1 85 ? 6.095 10.912 -9.794 1.00 97.62 85 GLY A O 1
ATOM 672 N N . LEU A 1 86 ? 7.806 9.443 -9.805 1.00 97.06 86 LEU A N 1
ATOM 673 C CA . LEU A 1 86 ? 7.612 8.929 -8.437 1.00 97.06 86 LEU A CA 1
ATOM 674 C C . LEU A 1 86 ? 7.858 9.987 -7.341 1.00 97.06 86 LEU A C 1
ATOM 676 O O . LEU A 1 86 ? 7.299 9.894 -6.241 1.00 97.06 86 LEU A O 1
ATOM 680 N N . GLY A 1 87 ? 8.669 11.009 -7.635 1.00 97.12 87 GLY A N 1
ATOM 681 C CA . GLY A 1 87 ? 9.062 12.036 -6.669 1.00 97.12 87 GLY A CA 1
ATOM 682 C C . GLY A 1 87 ? 9.862 11.438 -5.508 1.00 97.12 87 GLY A C 1
ATOM 683 O O . GLY A 1 87 ? 10.723 10.587 -5.722 1.00 97.12 87 GLY A O 1
ATOM 684 N N . TYR A 1 88 ? 9.558 11.843 -4.272 1.00 97.00 88 TYR A N 1
ATOM 685 C CA . TYR A 1 88 ? 10.245 11.337 -3.073 1.00 97.00 88 TYR A CA 1
ATOM 686 C C . TYR A 1 88 ? 10.096 9.816 -2.876 1.00 97.00 88 TYR A C 1
ATOM 688 O O . TYR A 1 88 ? 10.983 9.175 -2.318 1.00 97.00 88 TYR A O 1
ATOM 696 N N . ARG A 1 89 ? 9.017 9.208 -3.396 1.00 97.88 89 ARG A N 1
ATOM 697 C CA . ARG A 1 89 ? 8.755 7.759 -3.292 1.00 97.88 89 ARG A CA 1
ATOM 698 C C . ARG A 1 89 ? 9.792 6.921 -4.042 1.00 97.88 89 ARG A C 1
ATOM 700 O O . ARG A 1 89 ? 9.931 5.737 -3.757 1.00 97.88 89 ARG A O 1
ATOM 707 N N . ALA A 1 90 ? 10.545 7.522 -4.968 1.00 98.06 90 ALA A N 1
ATOM 708 C CA . ALA A 1 90 ? 11.663 6.862 -5.639 1.00 98.06 90 ALA A CA 1
ATOM 709 C C . ALA A 1 90 ? 12.705 6.340 -4.634 1.00 98.06 90 ALA A C 1
ATOM 711 O O . ALA A 1 90 ? 13.160 5.202 -4.756 1.00 98.06 90 ALA A O 1
ATOM 712 N N . ALA A 1 91 ? 13.027 7.138 -3.608 1.00 97.69 91 ALA A N 1
ATOM 713 C CA . ALA A 1 91 ? 13.921 6.716 -2.537 1.00 97.69 91 ALA A CA 1
ATOM 714 C C . ALA A 1 91 ? 13.319 5.548 -1.743 1.00 97.69 91 ALA A C 1
ATOM 716 O O . ALA A 1 91 ? 14.008 4.557 -1.518 1.00 97.69 91 ALA A O 1
ATOM 717 N N . TYR A 1 92 ? 12.028 5.611 -1.396 1.00 97.94 92 TYR A N 1
ATOM 718 C CA . TYR A 1 92 ? 11.346 4.535 -0.665 1.00 97.94 92 TYR A CA 1
ATOM 719 C C . TYR A 1 92 ? 11.352 3.216 -1.436 1.00 97.94 92 TYR A C 1
ATOM 721 O O . TYR A 1 92 ? 11.716 2.193 -0.871 1.00 97.94 92 TYR A O 1
ATOM 729 N N . ILE A 1 93 ? 11.048 3.232 -2.738 1.00 97.94 93 ILE A N 1
ATOM 730 C CA . ILE A 1 93 ? 11.089 2.023 -3.574 1.00 97.94 93 ILE A CA 1
ATOM 731 C C . ILE A 1 93 ? 12.502 1.436 -3.611 1.00 97.94 93 ILE A C 1
ATOM 733 O O . ILE A 1 93 ? 12.671 0.244 -3.363 1.00 97.94 93 ILE A O 1
ATOM 737 N N . SER A 1 94 ? 13.522 2.259 -3.881 1.00 96.81 94 SER A N 1
ATOM 738 C CA . SER A 1 94 ? 14.911 1.785 -3.957 1.00 96.81 94 SER A CA 1
ATOM 739 C C . SER A 1 94 ? 15.389 1.216 -2.616 1.00 96.81 94 SER A C 1
ATOM 741 O O . SER A 1 94 ? 15.968 0.132 -2.566 1.00 96.81 94 SER A O 1
ATOM 743 N N . GLN A 1 95 ? 15.120 1.917 -1.513 1.00 97.50 95 GLN A N 1
ATOM 744 C CA . GLN A 1 95 ? 15.557 1.508 -0.180 1.00 97.50 95 GLN A CA 1
ATOM 745 C C . GLN A 1 95 ? 14.786 0.285 0.331 1.00 97.50 95 GLN A C 1
ATOM 747 O O . GLN A 1 95 ? 15.411 -0.642 0.842 1.00 97.50 95 GLN A O 1
ATOM 752 N N . ALA A 1 96 ? 13.464 0.229 0.142 1.00 97.81 96 ALA A N 1
ATOM 753 C CA . ALA A 1 96 ? 12.663 -0.944 0.484 1.00 97.81 96 ALA A CA 1
ATOM 754 C C . ALA A 1 96 ? 13.098 -2.167 -0.333 1.00 97.81 96 ALA A C 1
ATOM 756 O O . ALA A 1 96 ? 13.318 -3.229 0.240 1.00 97.81 96 ALA A O 1
ATOM 757 N N . ALA A 1 97 ? 13.329 -2.021 -1.643 1.00 97.75 97 ALA A N 1
ATOM 758 C CA . ALA A 1 97 ? 13.834 -3.113 -2.472 1.00 97.75 97 ALA A CA 1
ATOM 759 C C . ALA A 1 97 ? 15.203 -3.615 -1.996 1.00 97.75 97 ALA A C 1
ATOM 761 O O . ALA A 1 97 ? 15.395 -4.822 -1.874 1.00 97.75 97 ALA A O 1
ATOM 762 N N . LYS A 1 98 ? 16.132 -2.713 -1.653 1.00 97.56 98 LYS A N 1
ATOM 763 C CA . LYS A 1 98 ? 17.424 -3.089 -1.054 1.00 97.56 98 LYS A CA 1
ATOM 764 C C . LYS A 1 98 ? 17.243 -3.819 0.273 1.00 97.56 98 LYS A C 1
ATOM 766 O O . LYS A 1 98 ? 17.866 -4.857 0.464 1.00 97.56 98 LYS A O 1
ATOM 771 N N . ARG A 1 99 ? 16.368 -3.325 1.154 1.00 97.50 99 ARG A N 1
ATOM 772 C CA . ARG A 1 99 ? 16.063 -3.955 2.447 1.00 97.50 99 ARG A CA 1
ATOM 773 C C . ARG A 1 99 ? 15.494 -5.364 2.276 1.00 97.50 99 ARG A C 1
ATOM 775 O O . ARG A 1 99 ? 15.892 -6.258 3.010 1.00 97.50 99 ARG A O 1
ATOM 782 N N . LEU A 1 100 ? 14.655 -5.594 1.265 1.00 96.69 100 LEU A N 1
ATOM 783 C CA . LEU A 1 100 ? 14.160 -6.935 0.936 1.00 96.69 100 LEU A CA 1
ATOM 784 C C . LEU A 1 100 ? 15.268 -7.900 0.487 1.00 96.69 100 LEU A C 1
ATOM 786 O O . LEU A 1 100 ? 15.082 -9.103 0.632 1.00 96.69 100 LEU A O 1
ATOM 790 N N . MET A 1 101 ? 16.379 -7.404 -0.072 1.00 96.50 101 MET A N 1
ATOM 791 C CA . MET A 1 101 ? 17.518 -8.225 -0.519 1.00 96.50 101 MET A CA 1
ATOM 792 C C . MET A 1 101 ? 18.578 -8.446 0.573 1.00 96.50 101 MET A C 1
ATOM 794 O O . MET A 1 101 ? 19.514 -9.212 0.362 1.00 96.50 101 MET A O 1
ATOM 798 N N . GLN A 1 102 ? 18.471 -7.771 1.721 1.00 95.12 102 GLN A N 1
ATOM 799 C CA . GLN A 1 102 ? 19.378 -7.960 2.857 1.00 95.12 102 GLN A CA 1
ATOM 800 C C . GLN A 1 102 ? 19.078 -9.264 3.604 1.00 95.12 102 GLN A C 1
ATOM 802 O O . GLN A 1 102 ? 18.028 -9.871 3.402 1.00 95.12 102 GLN A O 1
ATOM 807 N N . GLU A 1 103 ? 19.998 -9.676 4.487 1.00 92.75 103 GLU A N 1
ATOM 808 C CA . GLU A 1 103 ? 19.837 -10.864 5.346 1.00 92.75 103 GLU A CA 1
ATOM 809 C C . GLU A 1 103 ? 19.469 -12.114 4.527 1.00 92.75 103 GLU A C 1
ATOM 811 O O . GLU A 1 103 ? 18.536 -12.845 4.858 1.00 92.75 103 GLU A O 1
ATOM 816 N N . ASP A 1 104 ? 20.156 -12.301 3.392 1.00 92.12 104 ASP A N 1
ATOM 817 C CA . ASP A 1 104 ? 19.883 -13.377 2.432 1.00 92.12 104 ASP A CA 1
ATOM 818 C C . ASP A 1 104 ? 18.413 -13.404 1.951 1.00 92.12 104 ASP A C 1
ATOM 820 O O . ASP A 1 104 ? 17.828 -14.443 1.681 1.00 92.12 104 ASP A O 1
ATOM 824 N N . GLY A 1 105 ? 17.746 -12.252 1.876 1.00 93.12 105 GLY A N 1
ATOM 825 C CA . GLY A 1 105 ? 16.350 -12.175 1.449 1.00 93.12 105 GLY A CA 1
ATOM 826 C C . GLY A 1 105 ? 15.341 -12.679 2.484 1.00 93.12 105 GLY A C 1
ATOM 827 O O . GLY A 1 105 ? 14.222 -13.038 2.107 1.00 93.12 105 GLY A O 1
ATOM 828 N N . ARG A 1 106 ? 15.686 -12.698 3.783 1.00 95.31 106 ARG A N 1
ATOM 829 C CA . ARG A 1 106 ? 14.777 -13.088 4.880 1.00 95.31 106 ARG A CA 1
ATOM 830 C C . ARG A 1 106 ? 13.396 -12.437 4.752 1.00 95.31 106 ARG A C 1
ATOM 832 O O . ARG A 1 106 ? 12.393 -13.146 4.736 1.00 95.31 106 ARG A O 1
ATOM 839 N N . LEU A 1 107 ? 13.343 -11.108 4.629 1.00 93.62 107 LEU A N 1
ATOM 840 C CA . LEU A 1 107 ? 12.087 -10.354 4.517 1.00 93.62 107 LEU A CA 1
ATOM 841 C C . LEU A 1 107 ? 11.309 -10.685 3.239 1.00 93.62 107 LEU A C 1
ATOM 843 O O . LEU A 1 107 ? 10.086 -10.791 3.273 1.00 93.62 107 LEU A O 1
ATOM 847 N N . LEU A 1 108 ? 12.006 -10.879 2.116 1.00 94.38 108 LEU A N 1
ATOM 848 C CA . LEU A 1 108 ? 11.380 -11.291 0.860 1.00 94.38 108 LEU A CA 1
ATOM 849 C C . LEU A 1 108 ? 10.709 -12.664 0.999 1.00 94.38 108 LEU A C 1
ATOM 851 O O . LEU A 1 108 ? 9.564 -12.833 0.575 1.00 94.38 108 LEU A O 1
ATOM 855 N N . ARG A 1 109 ? 11.409 -13.636 1.600 1.00 93.62 109 ARG A N 1
ATOM 856 C CA . ARG A 1 109 ? 10.870 -14.977 1.866 1.00 93.62 109 ARG A CA 1
ATOM 857 C C . ARG A 1 109 ? 9.699 -14.924 2.835 1.00 93.62 109 ARG A C 1
ATOM 859 O O . ARG A 1 109 ? 8.694 -15.574 2.583 1.00 93.62 109 ARG A O 1
ATOM 866 N N . TRP A 1 110 ? 9.809 -14.119 3.890 1.00 93.69 110 TRP A N 1
ATOM 867 C CA . TRP A 1 110 ? 8.730 -13.901 4.847 1.00 93.69 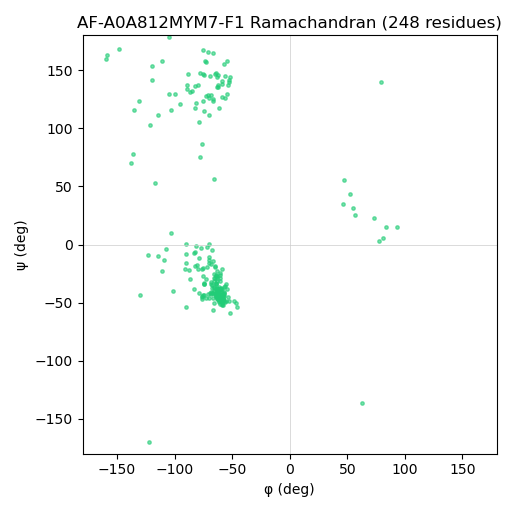110 TRP A CA 1
ATOM 868 C C . TRP A 1 110 ? 7.475 -13.346 4.160 1.00 93.69 110 TRP A C 1
ATOM 870 O O . TRP A 1 110 ? 6.422 -13.965 4.253 1.00 93.69 110 TRP A O 1
ATOM 880 N N . LEU A 1 111 ? 7.588 -12.271 3.369 1.00 92.12 111 LEU A N 1
ATOM 881 C CA . LEU A 1 111 ? 6.458 -11.724 2.603 1.00 92.12 111 LEU A CA 1
ATOM 882 C C . LEU A 1 111 ? 5.852 -12.743 1.637 1.00 92.12 111 LEU A C 1
ATOM 884 O O . LEU A 1 111 ? 4.636 -12.816 1.514 1.00 92.12 111 LEU A O 1
ATOM 888 N N . SER A 1 112 ? 6.690 -13.515 0.944 1.00 88.25 112 SER A N 1
ATOM 889 C CA . SER A 1 112 ? 6.233 -14.467 -0.078 1.00 88.25 112 SER A CA 1
ATOM 890 C C . SER A 1 112 ? 5.586 -15.716 0.527 1.00 88.25 112 SER A C 1
ATOM 892 O O . SER A 1 112 ? 4.664 -16.273 -0.064 1.00 88.25 112 SER A O 1
ATOM 894 N N . GLY A 1 113 ? 6.077 -16.158 1.689 1.00 86.25 113 GLY A N 1
ATOM 895 C CA . GLY A 1 113 ? 5.555 -17.305 2.433 1.00 86.25 113 GLY A CA 1
ATOM 896 C C . GLY A 1 113 ? 4.338 -16.970 3.292 1.00 86.25 113 GLY A C 1
ATOM 897 O O . GLY A 1 113 ? 3.583 -17.864 3.663 1.00 86.25 113 GLY A O 1
ATOM 898 N N . MET A 1 114 ? 4.113 -15.689 3.584 1.00 81.12 114 MET A N 1
ATOM 899 C CA . MET A 1 114 ? 2.909 -15.242 4.263 1.00 81.12 114 MET A CA 1
ATOM 900 C C . MET A 1 114 ? 1.731 -15.169 3.297 1.00 81.12 114 MET A C 1
ATOM 902 O O . MET A 1 114 ? 1.586 -14.235 2.508 1.00 81.12 114 MET A O 1
ATOM 906 N N . ARG A 1 115 ? 0.842 -16.149 3.420 1.00 71.75 115 ARG A N 1
ATOM 907 C CA . ARG A 1 115 ? -0.564 -16.015 3.049 1.00 71.75 115 ARG A CA 1
ATOM 908 C C . ARG A 1 115 ? -1.375 -16.629 4.169 1.00 71.75 115 ARG A C 1
ATOM 910 O O . ARG A 1 115 ? -1.240 -17.821 4.438 1.00 71.75 115 ARG A O 1
ATOM 917 N N . THR A 1 116 ? -2.174 -15.820 4.846 1.00 67.19 116 THR A N 1
ATOM 918 C CA . THR A 1 116 ? -3.137 -16.356 5.802 1.00 67.19 116 THR A CA 1
ATOM 919 C C . THR A 1 116 ? -4.290 -16.989 5.033 1.00 67.19 116 THR A C 1
ATOM 921 O O . THR A 1 116 ? -4.653 -16.551 3.938 1.00 67.19 116 THR A O 1
ATOM 924 N N . ASN A 1 117 ? -4.849 -18.060 5.591 1.00 61.12 117 ASN A N 1
ATOM 925 C CA . ASN A 1 117 ? -6.046 -18.661 5.023 1.00 61.12 117 ASN A CA 1
ATOM 926 C C . ASN A 1 117 ? -7.214 -17.667 5.125 1.00 61.12 117 ASN A C 1
ATOM 928 O O . ASN A 1 117 ? -7.279 -16.915 6.104 1.00 61.12 117 ASN A O 1
ATOM 932 N N . PRO A 1 118 ? -8.141 -17.668 4.150 1.00 61.41 118 PRO A N 1
ATOM 933 C CA . PRO A 1 118 ? -9.373 -16.904 4.280 1.00 61.41 118 PRO A CA 1
ATOM 934 C C . PRO A 1 118 ? -10.130 -17.331 5.550 1.00 61.41 118 PRO A C 1
ATOM 936 O O . PRO A 1 118 ? -9.948 -18.463 6.020 1.00 61.41 118 PRO A O 1
ATOM 939 N N . PRO A 1 119 ? -10.986 -16.459 6.114 1.00 60.75 119 PRO A N 1
ATOM 940 C CA . PRO A 1 119 ? -11.757 -16.792 7.298 1.00 60.75 119 PRO A CA 1
ATOM 941 C C . PRO A 1 119 ? -12.620 -18.014 6.999 1.00 60.75 119 PRO A C 1
ATOM 943 O O . PRO A 1 119 ? -13.185 -18.128 5.907 1.00 60.75 119 PRO A O 1
ATOM 946 N N . LYS A 1 120 ? -12.756 -18.922 7.969 1.00 62.94 120 LYS A N 1
ATOM 947 C CA . LYS A 1 120 ? -13.790 -19.956 7.876 1.00 62.94 120 LYS A CA 1
ATOM 948 C C . LYS A 1 120 ? -15.160 -19.276 7.859 1.00 62.94 120 LYS A C 1
ATOM 950 O O . LYS A 1 120 ? -15.338 -18.230 8.486 1.00 62.94 120 LYS A O 1
ATOM 955 N N . ALA A 1 121 ? -16.106 -19.856 7.121 1.00 60.16 121 ALA A N 1
ATOM 956 C CA . ALA A 1 121 ? -17.478 -19.366 7.095 1.00 60.16 121 ALA A CA 1
ATOM 957 C C . ALA A 1 121 ? -18.022 -19.273 8.528 1.00 60.16 121 ALA A C 1
ATOM 959 O O . ALA A 1 121 ? -17.773 -20.157 9.348 1.00 60.16 121 ALA A O 1
ATOM 960 N N . VAL A 1 122 ? -18.730 -18.186 8.838 1.00 63.88 122 VAL A N 1
ATOM 961 C CA . VAL A 1 122 ? -19.356 -18.032 10.153 1.00 63.88 122 VAL A CA 1
ATOM 962 C C . VAL A 1 122 ? -20.568 -18.951 10.197 1.00 63.88 122 VAL A C 1
ATOM 964 O O . VAL A 1 122 ? -21.518 -18.753 9.446 1.00 63.88 122 VAL A O 1
ATOM 967 N N . GLU A 1 123 ? -20.528 -19.962 11.059 1.00 62.56 123 GLU A N 1
ATOM 968 C CA . GLU A 1 123 ? -21.644 -20.901 11.241 1.00 62.56 123 GLU A CA 1
ATOM 969 C C . GLU A 1 123 ? -22.748 -20.319 12.147 1.00 62.56 123 GLU A C 1
ATOM 971 O O . GLU A 1 123 ? -23.892 -20.765 12.097 1.00 62.56 123 GLU A O 1
ATOM 976 N N . ASN A 1 124 ? -22.436 -19.275 12.928 1.00 60.50 124 ASN A N 1
ATOM 977 C CA . ASN A 1 124 ? -23.310 -18.719 13.965 1.00 60.50 124 ASN A CA 1
ATOM 978 C C . ASN A 1 124 ? -23.669 -17.244 13.710 1.00 60.50 124 ASN A C 1
ATOM 980 O O . ASN A 1 124 ? -22.898 -16.487 13.131 1.00 60.50 124 ASN A O 1
ATOM 984 N N . ALA A 1 125 ? -24.820 -16.797 14.226 1.00 62.47 125 ALA A N 1
ATOM 985 C CA . ALA A 1 125 ? -25.328 -15.427 14.061 1.00 62.47 125 ALA A CA 1
ATOM 986 C C . ALA A 1 125 ? -24.545 -14.331 14.828 1.00 62.47 125 ALA A C 1
ATOM 988 O O . ALA A 1 125 ? -24.915 -13.158 14.763 1.00 62.47 125 ALA A O 1
ATOM 989 N N . THR A 1 126 ? -23.486 -14.688 15.564 1.00 75.50 126 THR A N 1
ATOM 990 C CA . THR A 1 126 ? -22.653 -13.744 16.326 1.00 75.50 126 THR A CA 1
ATOM 991 C C . THR A 1 126 ? -21.380 -13.429 15.551 1.00 75.50 126 THR A C 1
ATOM 993 O O . THR A 1 126 ? -20.670 -14.338 15.124 1.00 75.50 126 THR A O 1
ATOM 996 N N . LEU A 1 127 ? -21.074 -12.140 15.396 1.00 79.19 127 LEU A N 1
ATOM 997 C CA . LEU A 1 127 ? -19.829 -11.704 14.771 1.00 79.19 127 LEU A CA 1
ATOM 998 C C . LEU A 1 127 ? -18.636 -12.050 15.680 1.00 79.19 127 LEU A C 1
ATOM 1000 O O . LEU A 1 127 ? -18.674 -11.715 16.863 1.00 79.19 127 LEU A O 1
ATOM 1004 N N . PRO A 1 128 ? -17.591 -12.715 15.161 1.00 81.81 128 PRO A N 1
ATOM 1005 C CA . PRO A 1 128 ? -16.430 -13.087 15.961 1.00 81.81 128 PRO A CA 1
ATOM 1006 C C . PRO A 1 128 ? -15.578 -11.862 16.327 1.00 81.81 128 PRO A C 1
ATOM 1008 O O . PRO A 1 128 ? -15.197 -11.066 15.461 1.00 81.81 128 PRO A O 1
ATOM 1011 N N . GLU A 1 129 ? -15.277 -11.736 17.618 1.00 86.94 129 GLU A N 1
ATOM 1012 C CA . GLU A 1 129 ? -14.327 -10.761 18.159 1.00 86.94 129 GLU A CA 1
ATOM 1013 C C . GLU A 1 129 ? -12.876 -11.168 17.851 1.00 86.94 129 GLU A C 1
ATOM 1015 O O . GLU A 1 129 ? -12.592 -12.336 17.586 1.00 86.94 129 GLU A O 1
ATOM 1020 N N . GLU A 1 130 ? -11.956 -10.198 17.868 1.00 90.62 130 GLU A N 1
ATOM 1021 C CA . GLU A 1 130 ? -10.517 -10.464 17.731 1.00 90.62 130 GLU A CA 1
ATOM 1022 C C . GLU A 1 130 ? -9.983 -11.046 19.045 1.00 90.62 130 GLU A C 1
ATOM 1024 O O . GLU A 1 130 ? -10.104 -10.417 20.095 1.00 90.62 130 GLU A O 1
ATOM 1029 N N . THR A 1 131 ? -9.363 -12.222 18.997 1.00 91.69 131 THR A N 1
ATOM 1030 C CA . THR A 1 131 ? -8.625 -12.758 20.148 1.00 91.69 131 THR A CA 1
ATOM 1031 C C . THR A 1 131 ? -7.310 -12.001 20.355 1.00 91.69 131 THR A C 1
ATOM 1033 O O . THR A 1 131 ? -6.743 -11.443 19.412 1.00 91.69 131 THR A O 1
ATOM 1036 N N . GLU A 1 132 ? -6.755 -12.027 21.571 1.00 93.12 132 GLU A N 1
ATOM 1037 C CA . GLU A 1 132 ? -5.472 -11.360 21.849 1.00 93.12 132 GLU A CA 1
ATOM 1038 C C . GLU A 1 132 ? -4.340 -11.897 20.958 1.00 93.12 132 GLU A C 1
ATOM 1040 O O . GLU A 1 132 ? -3.547 -11.130 20.420 1.00 93.12 132 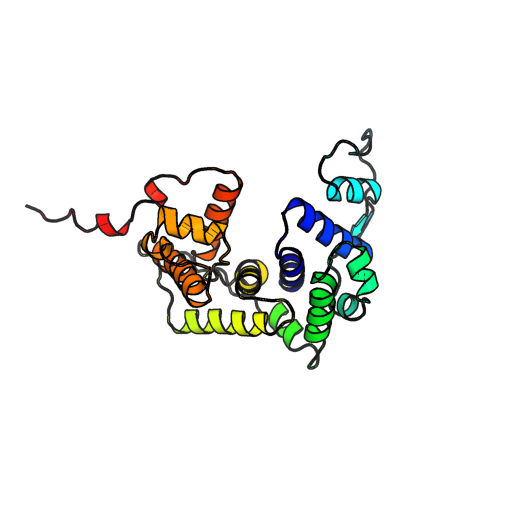GLU A O 1
ATOM 1045 N N . THR A 1 133 ? -4.312 -13.207 20.695 1.00 91.38 133 THR A N 1
ATOM 1046 C CA . THR A 1 133 ? -3.327 -13.820 19.792 1.00 91.38 133 THR A CA 1
ATOM 1047 C C . THR A 1 133 ? -3.460 -13.314 18.352 1.00 91.38 133 THR A C 1
ATOM 1049 O O . THR A 1 133 ? -2.451 -13.053 17.691 1.00 91.38 133 THR A O 1
ATOM 1052 N N . GLU A 1 134 ? -4.683 -13.142 17.844 1.00 91.25 134 GLU A N 1
ATOM 1053 C CA . GLU A 1 134 ? -4.914 -12.568 16.510 1.00 91.25 134 GLU A CA 1
ATOM 1054 C C . GLU A 1 134 ? -4.488 -11.097 16.451 1.00 91.25 134 GLU A C 1
ATOM 1056 O O . GLU A 1 134 ? -3.818 -10.687 15.495 1.00 91.25 134 GLU A O 1
ATOM 1061 N N . ARG A 1 135 ? -4.798 -10.323 17.501 1.00 94.62 135 ARG A N 1
ATOM 1062 C CA . ARG A 1 135 ? -4.368 -8.928 17.655 1.00 94.62 135 ARG A CA 1
ATOM 1063 C C . ARG A 1 135 ? -2.845 -8.826 17.642 1.00 94.62 135 ARG A C 1
ATOM 1065 O O . ARG A 1 135 ? -2.284 -8.068 16.847 1.00 94.62 135 ARG A O 1
ATOM 1072 N N . GLU A 1 136 ? -2.156 -9.607 18.470 1.00 95.25 136 GLU A N 1
ATOM 1073 C CA . GLU A 1 136 ? -0.693 -9.646 18.535 1.00 95.25 136 GLU A CA 1
ATOM 1074 C C . GLU A 1 136 ? -0.071 -10.007 17.183 1.00 95.25 136 GLU A C 1
ATOM 1076 O O . GLU A 1 136 ? 0.874 -9.342 16.741 1.00 95.25 136 GLU A O 1
ATOM 1081 N N . HIS A 1 137 ? -0.625 -11.011 16.496 1.00 93.00 137 HIS A N 1
ATOM 1082 C CA . HIS A 1 137 ? -0.168 -11.435 15.175 1.00 93.00 137 HIS A CA 1
ATOM 1083 C C . HIS A 1 137 ? -0.314 -10.319 14.130 1.00 93.00 137 HIS A C 1
ATOM 1085 O O . HIS A 1 137 ? 0.653 -9.983 13.437 1.00 93.00 137 HIS A O 1
ATOM 1091 N N . ARG A 1 138 ? -1.488 -9.676 14.056 1.00 95.06 138 ARG A N 1
ATOM 1092 C CA . ARG A 1 138 ? -1.745 -8.533 13.164 1.00 95.06 138 ARG A CA 1
ATOM 1093 C C . ARG A 1 138 ? -0.775 -7.383 13.437 1.00 95.06 138 ARG A C 1
ATOM 1095 O O . ARG A 1 138 ? -0.181 -6.832 12.507 1.00 95.06 138 ARG A O 1
ATOM 1102 N N . LEU A 1 139 ? -0.581 -7.031 14.707 1.00 96.50 139 LEU A N 1
ATOM 1103 C CA . LEU A 1 139 ? 0.331 -5.961 15.109 1.00 96.50 139 LEU A CA 1
ATOM 1104 C C . LEU A 1 139 ? 1.795 -6.304 14.800 1.00 96.50 139 LEU A C 1
ATOM 1106 O O . LEU A 1 139 ? 2.549 -5.419 14.393 1.00 96.50 139 LEU A O 1
ATOM 1110 N N . ALA A 1 140 ? 2.205 -7.567 14.944 1.00 96.56 140 ALA A N 1
ATOM 1111 C CA . ALA A 1 140 ? 3.544 -8.026 14.582 1.00 96.56 140 ALA A CA 1
ATOM 1112 C C . ALA A 1 140 ? 3.806 -7.898 13.075 1.00 96.56 140 ALA A C 1
ATOM 1114 O O . ALA A 1 140 ? 4.835 -7.341 12.691 1.00 96.56 140 ALA A O 1
ATOM 1115 N N . ILE A 1 141 ? 2.856 -8.315 12.231 1.00 96.25 141 ILE A N 1
ATOM 1116 C CA . ILE A 1 141 ? 2.945 -8.143 10.771 1.00 96.25 141 ILE A CA 1
ATOM 1117 C C . ILE A 1 141 ? 3.101 -6.666 10.416 1.00 96.25 141 ILE A C 1
ATOM 1119 O O . ILE A 1 141 ? 3.978 -6.300 9.631 1.00 96.25 141 ILE A O 1
ATOM 1123 N N . ARG A 1 142 ? 2.286 -5.797 11.022 1.00 97.50 142 ARG A N 1
ATOM 1124 C CA . ARG A 1 142 ? 2.379 -4.358 10.782 1.00 97.50 142 ARG A CA 1
ATOM 1125 C C . ARG A 1 142 ? 3.733 -3.789 11.202 1.00 97.50 142 ARG A C 1
ATOM 1127 O O . ARG A 1 142 ? 4.302 -3.001 10.453 1.00 97.50 142 ARG A O 1
ATOM 1134 N N . ARG A 1 143 ? 4.262 -4.180 12.368 1.00 97.75 143 ARG A N 1
ATOM 1135 C CA . ARG A 1 143 ? 5.598 -3.757 12.834 1.00 97.75 143 ARG A CA 1
ATOM 1136 C C . ARG A 1 143 ? 6.691 -4.173 11.851 1.00 97.75 143 ARG A C 1
ATOM 1138 O O . ARG A 1 143 ? 7.525 -3.342 11.501 1.00 97.75 143 ARG A O 1
ATOM 1145 N N . GLU A 1 144 ? 6.651 -5.412 11.370 1.00 96.88 144 GLU A N 1
ATOM 1146 C CA . GLU A 1 144 ? 7.625 -5.921 10.402 1.00 96.88 144 GLU A CA 1
ATOM 1147 C C . GLU A 1 144 ? 7.548 -5.150 9.072 1.00 96.88 144 GLU A C 1
ATOM 1149 O O . GLU A 1 144 ? 8.573 -4.731 8.538 1.00 96.88 144 GLU A O 1
ATOM 1154 N N . LEU A 1 145 ? 6.340 -4.865 8.569 1.00 97.81 145 LEU A N 1
ATOM 1155 C CA . LEU A 1 145 ? 6.130 -4.054 7.362 1.00 97.81 145 LEU A CA 1
ATOM 1156 C C . LEU A 1 145 ? 6.604 -2.604 7.535 1.00 97.81 145 LEU A C 1
ATOM 1158 O O . LEU A 1 145 ? 7.277 -2.076 6.653 1.00 97.81 145 LEU A O 1
ATOM 1162 N N . CYS A 1 146 ? 6.301 -1.969 8.671 1.00 98.06 146 CYS A N 1
ATOM 1163 C CA . CYS A 1 146 ? 6.749 -0.611 9.001 1.00 98.06 146 CYS A CA 1
ATOM 1164 C C . CYS A 1 146 ? 8.270 -0.504 9.195 1.00 98.06 146 CYS A C 1
ATOM 1166 O O . CYS A 1 146 ? 8.806 0.602 9.193 1.00 98.06 146 CYS A O 1
ATOM 1168 N N . SER A 1 147 ? 8.987 -1.626 9.335 1.00 97.06 147 SER A N 1
ATOM 1169 C CA . SER A 1 147 ? 10.457 -1.616 9.320 1.00 97.06 147 SER A CA 1
ATOM 1170 C C . SER A 1 147 ? 11.037 -1.267 7.943 1.00 97.06 147 SER A C 1
ATOM 1172 O O . SER A 1 147 ? 12.216 -0.917 7.835 1.00 97.06 147 SER A O 1
ATOM 1174 N N . LEU A 1 148 ? 10.227 -1.350 6.879 1.00 97.50 148 LEU A N 1
ATOM 1175 C CA . LEU A 1 148 ? 10.643 -0.992 5.530 1.00 97.50 148 LEU A CA 1
ATOM 1176 C C . LEU A 1 148 ? 10.598 0.534 5.323 1.00 97.50 148 LEU A C 1
ATOM 1178 O O . LEU A 1 148 ? 9.615 1.189 5.681 1.00 97.50 148 LEU A O 1
ATOM 1182 N N . PRO A 1 149 ? 11.621 1.118 4.674 1.00 96.62 149 PRO A N 1
ATOM 1183 C CA . PRO A 1 149 ? 11.674 2.549 4.401 1.00 96.62 149 PRO A CA 1
ATOM 1184 C C . PRO A 1 149 ? 10.438 3.071 3.665 1.00 96.62 149 PRO A C 1
ATOM 1186 O O . PRO A 1 149 ? 10.047 2.551 2.619 1.00 96.62 149 PRO A O 1
ATOM 1189 N N . GLY A 1 150 ? 9.849 4.141 4.200 1.00 95.56 150 GLY A N 1
ATOM 1190 C CA . GLY A 1 150 ? 8.675 4.782 3.613 1.00 95.56 150 GLY A CA 1
ATOM 1191 C C . GLY A 1 150 ? 7.345 4.103 3.929 1.00 95.56 150 GLY A C 1
ATOM 1192 O O . GLY A 1 150 ? 6.326 4.545 3.409 1.00 95.56 150 GLY A O 1
ATOM 1193 N N . ILE A 1 151 ? 7.311 3.071 4.775 1.00 98.12 151 ILE A N 1
ATOM 1194 C CA . ILE A 1 151 ? 6.076 2.371 5.142 1.00 98.12 151 ILE A CA 1
ATOM 1195 C C . ILE A 1 151 ? 5.622 2.795 6.537 1.00 98.12 151 ILE A C 1
ATOM 1197 O O . ILE A 1 151 ? 6.289 2.539 7.531 1.00 98.12 151 ILE A O 1
ATOM 1201 N N . GLY A 1 152 ? 4.459 3.446 6.600 1.00 97.19 152 GLY A N 1
ATOM 1202 C CA . GLY A 1 152 ? 3.745 3.727 7.849 1.00 97.19 152 GLY A CA 1
ATOM 1203 C C . GLY A 1 152 ? 2.532 2.812 8.029 1.00 97.19 152 GLY A C 1
ATOM 1204 O O . GLY A 1 152 ? 2.206 2.036 7.128 1.00 97.19 152 GLY A O 1
ATOM 1205 N N . ALA A 1 153 ? 1.821 2.964 9.153 1.00 97.56 153 ALA A N 1
ATOM 1206 C CA . ALA A 1 153 ? 0.704 2.097 9.554 1.00 97.56 153 ALA A CA 1
ATOM 1207 C C . ALA A 1 153 ? -0.322 1.862 8.433 1.00 97.56 153 ALA A C 1
ATOM 1209 O O . ALA A 1 153 ? -0.595 0.717 8.094 1.00 97.56 153 ALA A O 1
ATOM 1210 N N . LYS A 1 154 ? -0.779 2.929 7.762 1.00 97.38 154 LYS A N 1
ATOM 1211 C CA . LYS A 1 154 ? -1.734 2.831 6.644 1.00 97.38 154 LYS A CA 1
ATOM 1212 C C . LYS A 1 154 ? -1.236 1.941 5.509 1.00 97.38 154 LYS A C 1
ATOM 1214 O O . LYS A 1 154 ? -1.974 1.097 5.013 1.00 97.38 154 LYS A O 1
ATOM 1219 N N . VAL A 1 155 ? 0.005 2.143 5.057 1.00 98.12 155 VAL A N 1
ATOM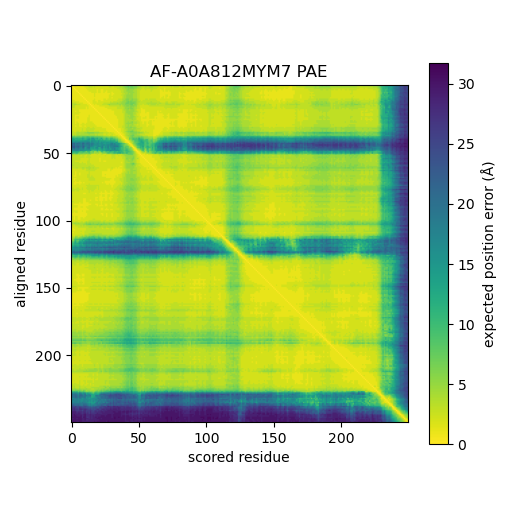 1220 C CA . VAL A 1 155 ? 0.578 1.342 3.961 1.00 98.12 155 VAL A CA 1
ATOM 1221 C C . VAL A 1 155 ? 0.781 -0.098 4.420 1.00 98.12 155 VAL A C 1
ATOM 1223 O O . VAL A 1 155 ? 0.445 -1.011 3.673 1.00 98.12 155 VAL A O 1
ATOM 1226 N N . ALA A 1 156 ? 1.270 -0.303 5.642 1.00 98.31 156 ALA A N 1
ATOM 1227 C CA . ALA A 1 156 ? 1.439 -1.631 6.211 1.00 98.31 156 ALA A CA 1
ATOM 1228 C C . ALA A 1 156 ? 0.104 -2.387 6.308 1.00 98.31 156 ALA A C 1
ATOM 1230 O O . ALA A 1 156 ? 0.025 -3.519 5.846 1.00 98.31 156 ALA A O 1
ATOM 1231 N N . ASP A 1 157 ? -0.966 -1.755 6.792 1.00 98.31 157 ASP A N 1
ATOM 1232 C CA . ASP A 1 157 ? -2.287 -2.384 6.867 1.00 98.31 157 ASP A CA 1
ATOM 1233 C C . ASP A 1 157 ? -2.891 -2.631 5.476 1.00 98.31 157 ASP A C 1
ATOM 1235 O O . ASP A 1 157 ? -3.526 -3.662 5.267 1.00 98.31 157 ASP A O 1
ATOM 1239 N N . CYS A 1 158 ? -2.643 -1.763 4.481 1.00 97.94 158 CYS A N 1
ATOM 1240 C CA . CYS A 1 158 ? -3.011 -2.057 3.088 1.00 97.94 158 CYS A CA 1
ATOM 1241 C C . CYS A 1 158 ? -2.308 -3.322 2.571 1.00 97.94 158 CYS A C 1
ATOM 1243 O O . CYS A 1 158 ? -2.927 -4.149 1.903 1.00 97.94 158 CYS A O 1
ATOM 1245 N N . VAL A 1 159 ? -1.017 -3.486 2.868 1.00 97.44 159 VAL A N 1
ATOM 1246 C CA . VAL A 1 159 ? -0.252 -4.672 2.458 1.00 97.44 159 VAL A CA 1
ATOM 1247 C C . VAL A 1 159 ? -0.713 -5.911 3.217 1.00 97.44 159 VAL A C 1
ATOM 1249 O O . VAL A 1 159 ? -0.886 -6.960 2.602 1.00 97.44 159 VAL A O 1
ATOM 1252 N N . ALA A 1 160 ? -0.975 -5.788 4.517 1.00 96.56 160 ALA A N 1
ATOM 1253 C CA . ALA A 1 160 ? -1.504 -6.866 5.339 1.00 96.56 160 ALA A CA 1
ATOM 1254 C C . ALA A 1 160 ? -2.857 -7.362 4.807 1.00 96.56 160 ALA A C 1
ATOM 1256 O O . ALA A 1 160 ? -3.011 -8.555 4.547 1.00 96.56 160 ALA A O 1
ATOM 1257 N N . LEU A 1 161 ? -3.795 -6.449 4.544 1.00 96.25 161 LEU A N 1
ATOM 1258 C CA . LEU A 1 161 ? -5.123 -6.787 4.040 1.00 96.25 161 LEU A CA 1
ATOM 1259 C C . LEU A 1 161 ? -5.081 -7.368 2.617 1.00 96.25 161 LEU A C 1
ATOM 1261 O O . LEU A 1 161 ? -5.565 -8.474 2.384 1.00 96.25 161 LEU A O 1
ATOM 1265 N N . PHE A 1 162 ? -4.499 -6.640 1.658 1.00 95.31 162 PHE A N 1
ATOM 1266 C CA . PHE A 1 162 ? -4.608 -6.974 0.229 1.00 95.31 162 PHE A CA 1
ATOM 1267 C C . PHE A 1 162 ? -3.492 -7.884 -0.294 1.00 95.31 162 PHE A C 1
ATOM 1269 O O . PHE A 1 162 ? -3.621 -8.485 -1.359 1.00 95.31 162 PHE A O 1
ATOM 1276 N N . GLY A 1 163 ? -2.357 -7.936 0.400 1.00 93.88 163 GLY A N 1
ATOM 1277 C CA . GLY A 1 163 ? -1.189 -8.718 0.001 1.00 93.88 163 GLY A CA 1
ATOM 1278 C C . GLY A 1 163 ? -1.060 -10.022 0.775 1.00 93.88 163 GLY A C 1
ATOM 1279 O O . GLY A 1 163 ? -0.705 -11.034 0.174 1.00 93.88 163 GLY A O 1
ATOM 1280 N N . LEU A 1 164 ? -1.348 -9.989 2.079 1.00 93.75 164 LEU A N 1
ATOM 1281 C CA . LEU A 1 164 ? -1.051 -11.085 3.008 1.00 93.75 164 LEU A CA 1
ATOM 1282 C C . LEU A 1 164 ? -2.292 -11.847 3.496 1.00 93.75 164 LEU A C 1
ATOM 1284 O O . LEU A 1 164 ? -2.137 -12.934 4.045 1.00 93.75 164 LEU A O 1
ATOM 1288 N N . GLY A 1 165 ? -3.497 -11.313 3.268 1.00 91.56 165 GLY A N 1
ATOM 1289 C CA . GLY A 1 165 ? -4.762 -11.937 3.675 1.00 91.56 165 GLY A CA 1
ATOM 1290 C C . GLY A 1 165 ? -5.168 -11.660 5.127 1.00 91.56 165 GLY A C 1
ATOM 1291 O O . GLY A 1 165 ? -6.039 -12.339 5.664 1.00 91.56 165 GLY A O 1
ATOM 1292 N N . VAL A 1 166 ? -4.555 -10.678 5.792 1.00 93.00 166 VAL A N 1
ATOM 1293 C CA . VAL A 1 166 ? -4.865 -10.335 7.187 1.00 93.00 166 VAL A CA 1
ATOM 1294 C C . VAL A 1 166 ? -6.178 -9.556 7.228 1.00 93.00 166 VAL A C 1
ATOM 1296 O O . VAL A 1 166 ? -6.197 -8.328 7.188 1.00 93.00 166 VAL A O 1
ATOM 1299 N N . HIS A 1 167 ? -7.300 -10.268 7.280 1.00 92.62 167 HIS A N 1
ATOM 1300 C CA . HIS A 1 167 ? -8.624 -9.667 7.094 1.00 92.62 167 HIS A CA 1
ATOM 1301 C C . HIS A 1 167 ? -9.092 -8.754 8.239 1.00 92.62 167 HIS A C 1
ATOM 1303 O O . HIS A 1 167 ? -9.980 -7.933 8.021 1.00 92.62 167 HIS A O 1
ATOM 1309 N N . GLY A 1 168 ? -8.462 -8.829 9.416 1.00 93.38 168 GLY A N 1
ATOM 1310 C CA . GLY A 1 168 ? -8.665 -7.873 10.516 1.00 93.38 168 GLY A CA 1
ATOM 1311 C C . GLY A 1 168 ? -7.858 -6.578 10.406 1.00 93.38 168 GLY A C 1
ATOM 1312 O O . GLY A 1 168 ? -8.045 -5.664 11.216 1.00 93.38 168 GLY A O 1
ATOM 1313 N N . ALA A 1 169 ? -6.960 -6.467 9.419 1.00 96.44 169 ALA A N 1
ATOM 1314 C CA . ALA A 1 169 ? -6.246 -5.228 9.142 1.00 96.44 169 ALA A CA 1
ATOM 1315 C C . ALA A 1 169 ? -7.188 -4.206 8.488 1.00 96.44 169 ALA A C 1
ATOM 1317 O O . ALA A 1 169 ? -7.839 -4.488 7.483 1.00 96.44 169 ALA A O 1
ATOM 1318 N N . VAL A 1 170 ? -7.233 -3.002 9.060 1.00 98.12 170 VAL A N 1
ATOM 1319 C CA . VAL A 1 170 ? -8.082 -1.895 8.602 1.00 98.12 170 VAL A CA 1
ATOM 1320 C C . VAL A 1 170 ? -7.166 -0.718 8.269 1.00 98.12 170 VAL A C 1
ATOM 1322 O O . VAL A 1 170 ? -6.669 -0.069 9.188 1.00 98.12 170 VAL A O 1
ATOM 1325 N N . PRO A 1 171 ? -6.885 -0.448 6.983 1.00 98.00 171 PRO A N 1
ATOM 1326 C CA . PRO A 1 171 ? -6.040 0.674 6.598 1.00 98.00 171 PRO A CA 1
ATOM 1327 C C . PRO A 1 171 ? -6.762 2.000 6.848 1.00 98.00 171 PRO A C 1
ATOM 1329 O O . PRO A 1 171 ? -7.710 2.324 6.143 1.00 98.00 171 PRO A O 1
ATOM 1332 N N . VAL A 1 172 ? -6.312 2.794 7.819 1.00 97.50 172 VAL A N 1
ATOM 1333 C CA . VAL A 1 172 ? -7.000 4.048 8.162 1.00 97.50 172 VAL A CA 1
ATOM 1334 C C . VAL A 1 172 ? -6.361 5.239 7.453 1.00 97.50 172 VAL A C 1
ATOM 1336 O O . VAL A 1 172 ? -5.183 5.550 7.631 1.00 97.50 172 VAL A O 1
ATOM 1339 N N . ASP A 1 173 ? -7.152 5.936 6.646 1.00 94.06 173 ASP A N 1
ATOM 1340 C CA . ASP A 1 173 ? -6.819 7.252 6.109 1.00 94.06 173 ASP A CA 1
ATOM 1341 C C . ASP A 1 173 ? -7.886 8.289 6.491 1.00 94.06 173 ASP A C 1
ATOM 1343 O O . ASP A 1 173 ? -8.763 8.041 7.320 1.00 94.06 173 ASP A O 1
ATOM 1347 N N . VAL A 1 174 ? -7.807 9.479 5.895 1.00 91.25 174 VAL A N 1
ATOM 1348 C CA . VAL A 1 174 ? -8.755 10.565 6.169 1.00 91.25 174 VAL A CA 1
ATOM 1349 C C . VAL A 1 174 ? -10.195 10.229 5.772 1.00 91.25 174 VAL A C 1
ATOM 1351 O O . VAL A 1 174 ? -11.113 10.756 6.394 1.00 91.25 174 VAL A O 1
ATOM 1354 N N . HIS A 1 175 ? -10.419 9.376 4.769 1.00 92.38 175 HIS A N 1
ATOM 1355 C CA . HIS A 1 175 ? -11.761 8.962 4.359 1.00 92.38 175 HIS A CA 1
ATOM 1356 C C . HIS A 1 175 ? -12.325 7.949 5.349 1.00 92.38 175 HIS A C 1
ATOM 1358 O O . HIS A 1 175 ? -13.432 8.129 5.848 1.00 92.38 175 HIS A O 1
ATOM 1364 N N . VAL A 1 176 ? -11.534 6.939 5.712 1.00 95.62 176 VAL A N 1
ATOM 1365 C CA . VAL A 1 176 ? -11.940 5.919 6.691 1.00 95.62 176 VAL A CA 1
ATOM 1366 C C . VAL A 1 176 ? -12.205 6.543 8.060 1.00 95.62 176 VAL A C 1
ATOM 1368 O O . VAL A 1 176 ? -13.213 6.240 8.699 1.00 95.62 176 VAL A O 1
ATOM 1371 N N . TRP A 1 177 ? -11.362 7.485 8.488 1.00 95.81 177 TRP A N 1
ATOM 1372 C CA . TRP A 1 177 ? -11.594 8.236 9.719 1.00 95.81 177 TRP A CA 1
ATOM 1373 C C . TRP A 1 177 ? -12.910 9.030 9.664 1.00 95.81 177 TRP A C 1
ATOM 1375 O O . TRP A 1 177 ? -13.694 8.972 10.610 1.00 95.81 177 TRP A O 1
ATOM 1385 N N . ARG A 1 178 ? -13.215 9.700 8.542 1.00 93.75 178 ARG A N 1
ATOM 1386 C CA . ARG A 1 178 ? -14.488 10.422 8.355 1.00 93.75 178 ARG A CA 1
ATOM 1387 C C . ARG A 1 178 ? -15.705 9.506 8.406 1.00 93.75 178 ARG A C 1
ATOM 1389 O O . ARG A 1 178 ? -16.670 9.866 9.072 1.00 93.75 178 ARG A O 1
ATOM 1396 N N . ILE A 1 179 ? -15.657 8.352 7.738 1.00 94.06 179 ILE A N 1
ATOM 1397 C CA . ILE A 1 179 ? -16.722 7.338 7.796 1.00 94.06 179 ILE A CA 1
ATOM 1398 C C . ILE A 1 179 ? -16.964 6.949 9.256 1.00 94.06 179 ILE A C 1
ATOM 1400 O O . ILE A 1 179 ? -18.091 7.002 9.732 1.00 94.06 179 ILE A O 1
ATOM 1404 N N . THR A 1 180 ? -15.890 6.654 9.988 1.00 95.31 180 THR A N 1
ATOM 1405 C CA . THR A 1 180 ? -15.970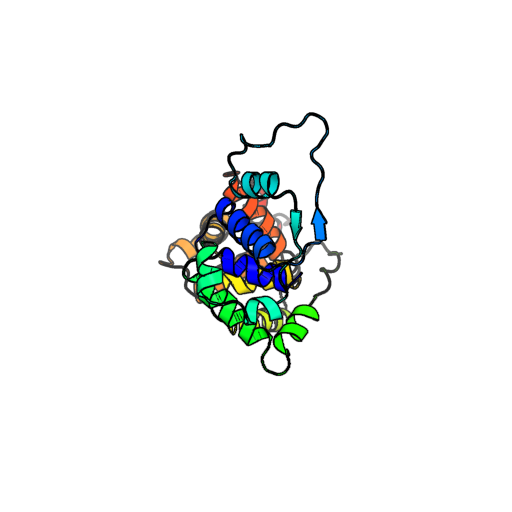 6.233 11.393 1.00 95.31 180 THR A CA 1
ATOM 1406 C C . THR A 1 180 ? -16.605 7.299 12.272 1.00 95.31 180 THR A C 1
ATOM 1408 O O . THR A 1 180 ? -17.570 7.014 12.967 1.00 95.31 180 THR A O 1
ATOM 1411 N N . VAL A 1 181 ? -16.125 8.543 12.196 1.00 95.12 181 VAL A N 1
ATOM 1412 C CA . VAL A 1 181 ? -16.662 9.665 12.986 1.00 95.12 181 VAL A CA 1
ATOM 1413 C C . VAL A 1 181 ? -18.116 9.983 12.631 1.00 95.12 181 VAL A C 1
ATOM 1415 O O . VAL A 1 181 ? -18.879 10.461 13.471 1.00 95.12 181 VAL A O 1
ATOM 1418 N N . ARG A 1 182 ? -18.500 9.796 11.367 1.00 93.50 182 ARG A N 1
ATOM 1419 C CA . ARG A 1 182 ? -19.852 10.086 10.884 1.00 93.50 182 ARG A CA 1
ATOM 1420 C C . ARG A 1 182 ? -20.848 9.014 11.313 1.00 93.50 182 ARG A C 1
ATOM 1422 O O . ARG A 1 182 ? -21.948 9.376 11.722 1.00 93.50 182 ARG A O 1
ATOM 1429 N N . ASP A 1 183 ? -20.472 7.746 11.175 1.00 92.12 183 ASP A N 1
ATOM 1430 C CA . ASP A 1 183 ? -21.422 6.633 11.182 1.00 92.12 183 ASP A CA 1
ATOM 1431 C C . ASP A 1 183 ? -21.319 5.730 12.418 1.00 92.12 183 ASP A C 1
ATOM 1433 O O . ASP A 1 183 ? -22.301 5.064 12.722 1.00 92.12 183 ASP A O 1
ATOM 1437 N N . TYR A 1 184 ? -20.176 5.684 13.119 1.00 90.75 184 TYR A N 1
ATOM 1438 C CA . TYR A 1 184 ? -19.933 4.672 14.164 1.00 90.75 184 TYR A CA 1
ATOM 1439 C C . TYR A 1 184 ? -19.446 5.243 15.497 1.00 90.75 184 TYR A C 1
ATOM 1441 O O . TYR A 1 184 ? -19.924 4.828 16.542 1.00 90.75 184 TYR A O 1
ATOM 1449 N N . GLU A 1 185 ? -18.509 6.192 15.482 1.00 93.69 185 GLU A N 1
ATOM 1450 C CA . GLU A 1 185 ? -17.855 6.692 16.695 1.00 93.69 185 GLU A CA 1
ATOM 1451 C C . GLU A 1 185 ? -17.739 8.229 16.675 1.00 93.69 185 GLU A C 1
ATOM 1453 O O . GLU A 1 185 ? -16.672 8.787 16.386 1.00 93.69 185 GLU A O 1
ATOM 1458 N N . PRO A 1 186 ? -18.838 8.959 16.958 1.00 93.81 186 PRO A N 1
ATOM 1459 C CA . PRO A 1 186 ? -18.853 10.422 16.917 1.00 93.81 186 PRO A CA 1
ATOM 1460 C C . PRO A 1 186 ? -17.879 11.091 17.893 1.00 93.81 186 PRO A C 1
ATOM 1462 O O . PRO A 1 186 ? -17.455 12.221 17.637 1.00 93.81 186 PRO A O 1
ATOM 1465 N N . SER A 1 187 ? -17.504 10.405 18.978 1.00 93.25 187 SER A N 1
ATOM 1466 C CA . SER A 1 187 ? -16.562 10.897 19.994 1.00 93.25 187 SER A CA 1
ATOM 1467 C C . SER A 1 187 ? -15.172 11.201 19.413 1.00 93.25 187 SER A C 1
ATOM 1469 O O . SER A 1 187 ? -14.523 12.173 19.800 1.00 93.25 187 SER A O 1
ATOM 1471 N N . LEU A 1 188 ? -14.749 10.466 18.376 1.00 93.06 188 LEU A N 1
ATOM 1472 C CA . LEU A 1 188 ? -13.472 10.677 17.685 1.00 93.06 188 LEU A CA 1
ATOM 1473 C C . LEU A 1 188 ? -13.402 11.998 16.901 1.00 93.06 188 LEU A C 1
ATOM 1475 O O . LEU A 1 188 ? -12.343 12.336 16.369 1.00 93.06 188 LEU A O 1
ATOM 1479 N N . ARG A 1 189 ? -14.498 12.767 16.827 1.00 92.12 189 ARG A N 1
ATOM 1480 C CA . ARG A 1 189 ? -14.517 14.113 16.233 1.00 92.12 189 ARG A CA 1
ATOM 1481 C C . ARG A 1 189 ? -13.641 15.109 16.993 1.00 92.12 189 ARG A C 1
ATOM 1483 O O . ARG A 1 189 ? -13.169 16.070 16.393 1.00 92.12 189 ARG A O 1
ATOM 1490 N N . GLU A 1 190 ? -13.432 14.895 18.290 1.00 91.94 190 GLU A N 1
ATOM 1491 C CA . GLU A 1 190 ? -12.614 15.780 19.128 1.00 91.94 190 GLU A CA 1
ATOM 1492 C C . GLU A 1 190 ? -11.111 15.658 18.828 1.00 91.94 190 GLU A C 1
ATOM 1494 O O . GLU A 1 190 ? -10.327 16.569 19.118 1.00 91.94 190 GLU A O 1
ATOM 1499 N N . ALA A 1 191 ? -10.691 14.555 18.201 1.00 92.81 191 ALA A N 1
ATOM 1500 C CA . ALA A 1 191 ? -9.308 14.355 17.806 1.00 92.81 191 ALA A CA 1
ATOM 1501 C C . ALA A 1 191 ? -8.892 15.347 16.706 1.00 92.81 191 ALA A C 1
ATOM 1503 O O . ALA A 1 191 ? -9.479 15.419 15.629 1.00 92.81 191 ALA A O 1
ATOM 1504 N N . LYS A 1 192 ? -7.808 16.091 16.955 1.00 91.00 192 LYS A N 1
ATOM 1505 C CA . LYS A 1 192 ? -7.296 17.121 16.029 1.00 91.00 192 LYS A CA 1
ATOM 1506 C C . LYS A 1 192 ? -6.556 16.546 14.820 1.00 91.00 192 LYS A C 1
ATOM 1508 O O . LYS A 1 192 ? -6.375 17.236 13.820 1.00 91.00 192 LYS A O 1
ATOM 1513 N N . SER A 1 193 ? -6.074 15.312 14.923 1.00 93.44 193 SER A N 1
ATOM 1514 C CA . SER A 1 193 ? -5.314 14.638 13.875 1.00 93.44 193 SER A CA 1
ATOM 1515 C C . SER A 1 193 ? -5.363 13.123 14.052 1.00 93.44 193 SER A C 1
ATOM 1517 O O . SER A 1 193 ? -5.676 12.612 15.129 1.00 93.44 193 SER A O 1
ATOM 1519 N N . LEU A 1 194 ? -5.013 12.405 12.986 1.00 93.25 194 LEU A N 1
ATOM 1520 C CA . LEU A 1 194 ? -4.913 10.950 12.985 1.00 93.25 194 LEU A CA 1
ATOM 1521 C C . LEU A 1 194 ? -3.598 10.507 13.650 1.00 93.25 194 LEU A C 1
ATOM 1523 O O . LEU A 1 194 ? -2.625 10.160 12.980 1.00 93.25 194 LEU A O 1
ATOM 1527 N N . THR A 1 195 ? -3.550 10.589 14.979 1.00 95.62 195 THR A N 1
ATOM 1528 C CA . THR A 1 195 ? -2.433 10.077 15.789 1.00 95.62 195 THR A CA 1
ATOM 1529 C C . THR A 1 195 ? -2.422 8.542 15.789 1.00 95.62 195 THR A C 1
ATOM 1531 O O . THR A 1 195 ? -3.430 7.933 15.431 1.00 95.62 195 THR A O 1
ATOM 1534 N N . PRO A 1 196 ? -1.331 7.877 16.220 1.00 96.00 196 PRO A N 1
ATOM 1535 C CA . PRO A 1 196 ? -1.309 6.416 16.331 1.00 96.00 196 PRO A CA 1
ATOM 1536 C C . PRO A 1 196 ? -2.453 5.844 17.182 1.00 96.00 196 PRO A C 1
ATOM 1538 O O . PRO A 1 196 ? -3.037 4.835 16.811 1.00 96.00 196 PRO A O 1
ATOM 1541 N N . THR A 1 197 ? -2.823 6.512 18.277 1.00 96.06 197 THR A N 1
ATOM 1542 C CA . THR A 1 197 ? -3.945 6.093 19.131 1.00 96.06 197 THR A CA 1
ATOM 1543 C C . THR A 1 197 ? -5.283 6.206 18.405 1.00 96.06 197 THR A C 1
ATOM 1545 O O . THR A 1 197 ? -6.066 5.265 18.418 1.00 96.06 197 THR A O 1
ATOM 1548 N N . VAL A 1 198 ? -5.531 7.330 17.724 1.00 96.50 198 VAL A N 1
ATOM 1549 C CA . VAL A 1 198 ? -6.773 7.534 16.954 1.00 96.50 198 VAL A CA 1
ATOM 1550 C C . VAL A 1 198 ? -6.843 6.553 15.782 1.00 96.50 198 VAL A C 1
ATOM 1552 O O . VAL A 1 198 ? -7.907 6.025 15.484 1.00 96.50 198 VAL A O 1
ATOM 1555 N N . TYR A 1 199 ? -5.707 6.270 15.140 1.00 97.62 199 TYR A N 1
ATOM 1556 C CA . TYR A 1 199 ? -5.599 5.263 14.088 1.00 97.62 199 TYR A CA 1
ATOM 1557 C C . TYR A 1 199 ? -6.025 3.874 14.592 1.00 97.62 199 TYR A C 1
ATOM 1559 O O . TYR A 1 199 ? -6.817 3.208 13.923 1.00 97.62 199 TYR A O 1
ATOM 1567 N N . GLU A 1 200 ? -5.54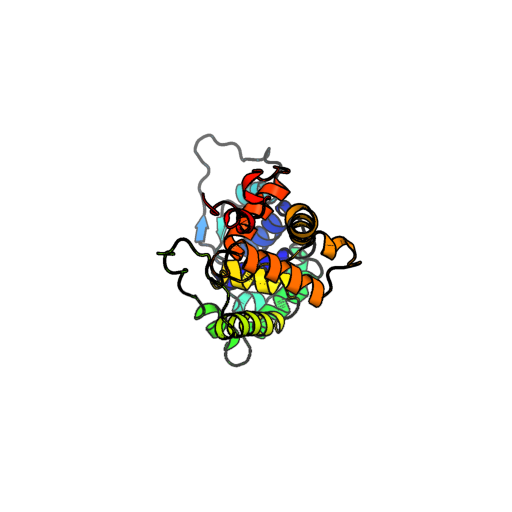0 3.444 15.765 1.00 96.62 200 GLU A N 1
ATOM 1568 C CA . GLU A 1 200 ? -5.975 2.173 16.361 1.00 96.62 200 GLU A CA 1
ATOM 1569 C C . GLU A 1 200 ? -7.460 2.174 16.688 1.00 96.62 200 GLU A C 1
ATOM 1571 O O . GLU A 1 200 ? -8.137 1.218 16.324 1.00 96.62 200 GLU A O 1
ATOM 1576 N N . GLU A 1 201 ? -7.968 3.237 17.314 1.00 97.06 201 GLU A N 1
ATOM 1577 C CA . GLU A 1 201 ? -9.367 3.296 17.739 1.00 97.06 201 GLU A CA 1
ATOM 1578 C C . GLU A 1 201 ? -10.324 3.239 16.544 1.00 97.06 201 GLU A C 1
ATOM 1580 O O . GLU A 1 201 ? -11.326 2.529 16.578 1.00 97.06 201 GLU A O 1
ATOM 1585 N N . VAL A 1 202 ? -9.977 3.899 15.433 1.00 97.81 202 VAL A N 1
ATOM 1586 C CA . VAL A 1 202 ? -10.732 3.771 14.180 1.00 97.81 202 VAL A CA 1
ATOM 1587 C C . VAL A 1 202 ? -10.723 2.326 13.674 1.00 97.81 202 VAL A C 1
ATOM 1589 O O . VAL A 1 202 ? -11.765 1.793 13.295 1.00 97.81 202 VAL A O 1
ATOM 1592 N N . GLY A 1 203 ? -9.564 1.666 13.675 1.00 97.31 203 GLY A N 1
ATOM 1593 C CA . GLY A 1 203 ? -9.481 0.260 13.283 1.00 97.31 203 GLY A CA 1
ATOM 1594 C C . GLY A 1 203 ? -10.275 -0.666 14.213 1.00 97.31 203 GLY A C 1
ATOM 1595 O O . GLY A 1 203 ? -10.927 -1.597 13.737 1.00 97.31 203 GLY A O 1
ATOM 1596 N N . ASP A 1 204 ? -10.232 -0.415 15.523 1.00 96.19 204 ASP A N 1
ATOM 1597 C CA . ASP A 1 204 ? -10.949 -1.190 16.536 1.00 96.19 204 ASP A CA 1
ATOM 1598 C C . ASP A 1 204 ? -12.466 -0.988 16.403 1.00 96.19 204 ASP A C 1
ATOM 1600 O O . ASP A 1 204 ? -13.205 -1.968 16.478 1.00 96.19 204 ASP A O 1
ATOM 1604 N N . ALA A 1 205 ? -12.941 0.218 16.074 1.00 96.19 205 ALA A N 1
ATOM 1605 C CA . ALA A 1 205 ? -14.351 0.469 15.771 1.00 96.19 205 ALA A CA 1
ATOM 1606 C C . ALA A 1 205 ? -14.861 -0.414 14.616 1.00 96.19 205 ALA A C 1
ATOM 1608 O O . ALA A 1 205 ? -15.916 -1.040 14.727 1.00 96.19 205 ALA A O 1
ATOM 1609 N N . PHE A 1 206 ? -14.081 -0.552 13.538 1.00 96.44 206 PHE A N 1
ATOM 1610 C CA . PHE A 1 206 ? -14.410 -1.463 12.436 1.00 96.44 206 PHE A CA 1
ATOM 1611 C C . PHE A 1 206 ? -14.441 -2.934 12.875 1.00 96.44 206 PHE A C 1
ATOM 1613 O O . PHE A 1 206 ? -15.367 -3.661 12.511 1.00 96.44 206 PHE A O 1
ATOM 1620 N N . ARG A 1 207 ? -13.453 -3.382 13.659 1.00 95.50 207 ARG A N 1
ATOM 1621 C CA . ARG A 1 207 ? -13.391 -4.768 14.159 1.00 95.50 207 ARG A CA 1
ATOM 1622 C C . ARG A 1 207 ? -14.552 -5.099 15.093 1.00 95.50 207 ARG A C 1
ATOM 1624 O O . ARG A 1 207 ? -15.162 -6.150 14.920 1.00 95.50 207 ARG A O 1
ATOM 1631 N N . ARG A 1 208 ? -14.905 -4.198 16.015 1.00 92.69 208 ARG A N 1
ATOM 1632 C CA . ARG A 1 208 ? -16.068 -4.351 16.908 1.00 92.69 208 ARG A CA 1
ATOM 1633 C C . ARG A 1 208 ? -17.376 -4.409 16.121 1.00 92.69 208 ARG A C 1
ATOM 1635 O O . ARG A 1 208 ? -18.234 -5.235 16.409 1.00 92.69 208 ARG A O 1
ATOM 1642 N N . ARG A 1 209 ? -17.523 -3.556 15.103 1.00 91.88 209 ARG A N 1
ATOM 1643 C CA . ARG A 1 209 ? -18.770 -3.428 14.338 1.00 91.88 209 ARG A CA 1
ATOM 1644 C C . ARG A 1 209 ? -19.023 -4.586 13.374 1.00 91.88 209 ARG A C 1
ATOM 1646 O O . ARG A 1 209 ? -20.158 -5.043 13.265 1.00 91.88 209 ARG A O 1
ATOM 1653 N N . PHE A 1 210 ? -17.994 -5.020 12.648 1.00 91.94 210 PHE A N 1
ATOM 1654 C CA . PHE A 1 210 ? -18.125 -5.986 11.549 1.00 91.94 210 PHE A CA 1
ATOM 1655 C C . PHE A 1 210 ? -17.586 -7.381 11.882 1.00 91.94 210 PHE A C 1
ATOM 1657 O O . PHE A 1 210 ? -17.727 -8.296 11.075 1.00 91.94 210 PHE A O 1
ATOM 1664 N N . GLY A 1 211 ? -16.997 -7.561 13.064 1.00 91.19 211 GLY A N 1
ATOM 1665 C CA . GLY A 1 211 ? -16.235 -8.752 13.413 1.00 91.19 211 GLY A CA 1
ATOM 1666 C C . GLY A 1 211 ? -14.832 -8.702 12.811 1.00 91.19 211 GLY A C 1
ATOM 1667 O O . GLY A 1 211 ? -14.627 -8.290 11.663 1.00 91.19 211 GLY A O 1
ATOM 1668 N N . ALA A 1 212 ? -13.842 -9.142 13.583 1.00 90.19 212 ALA A N 1
ATOM 1669 C CA . ALA A 1 212 ? -12.437 -9.030 13.204 1.00 90.19 212 ALA A CA 1
ATOM 1670 C C . ALA A 1 212 ? -12.100 -9.696 11.854 1.00 90.19 212 ALA A C 1
ATOM 1672 O O . ALA A 1 212 ? -11.417 -9.067 11.048 1.00 90.19 212 ALA A O 1
ATOM 1673 N N . PRO A 1 213 ? -12.628 -10.885 11.508 1.00 89.75 213 PRO A N 1
ATOM 1674 C CA . PRO A 1 213 ? -12.330 -11.527 10.228 1.00 89.75 213 PRO A CA 1
ATOM 1675 C C . PRO A 1 213 ? -12.949 -10.838 9.000 1.00 89.75 213 PRO A C 1
ATOM 1677 O O . PRO A 1 213 ? -12.550 -11.145 7.878 1.00 89.75 213 PRO A O 1
ATOM 1680 N N . PHE A 1 214 ? -13.903 -9.915 9.179 1.00 91.69 214 PHE A N 1
ATOM 1681 C CA . PHE A 1 214 ? -14.580 -9.211 8.077 1.00 91.69 214 PHE A CA 1
ATOM 1682 C C . PHE A 1 214 ? -14.284 -7.712 8.038 1.00 91.69 214 PHE A C 1
ATOM 1684 O O . PHE A 1 214 ? -14.601 -7.061 7.044 1.00 91.69 214 PHE A O 1
ATOM 1691 N N . ALA A 1 215 ? -13.650 -7.160 9.073 1.00 95.06 215 ALA A N 1
ATOM 1692 C CA . ALA A 1 215 ? -13.413 -5.728 9.222 1.00 95.06 215 ALA A CA 1
ATOM 1693 C C . ALA A 1 215 ? -12.704 -5.095 8.012 1.00 95.06 215 ALA A C 1
ATOM 1695 O O . ALA A 1 215 ? -13.135 -4.054 7.518 1.00 95.06 215 ALA A O 1
ATOM 1696 N N . GLY A 1 216 ? -11.657 -5.737 7.489 1.00 95.81 216 GLY A N 1
ATOM 1697 C CA . GLY A 1 216 ? -10.926 -5.265 6.312 1.00 95.81 216 GLY A CA 1
ATOM 1698 C C . GLY A 1 216 ? -11.750 -5.317 5.019 1.00 95.81 216 GLY A C 1
ATOM 1699 O O . GLY A 1 216 ? -11.652 -4.416 4.186 1.00 95.81 216 GLY A O 1
ATOM 1700 N N . TRP A 1 217 ? -12.620 -6.322 4.868 1.00 94.00 217 TRP A N 1
ATOM 1701 C CA . TRP A 1 217 ? -13.548 -6.418 3.734 1.00 94.00 217 TRP A CA 1
ATOM 1702 C C . TRP A 1 217 ? -14.637 -5.351 3.807 1.00 94.00 217 TRP A C 1
ATOM 1704 O O . TRP A 1 217 ? -14.894 -4.669 2.814 1.00 94.00 217 TRP A O 1
ATOM 1714 N N . ALA A 1 218 ? -15.235 -5.168 4.988 1.00 94.69 218 ALA A N 1
ATOM 1715 C CA . ALA A 1 218 ? -16.196 -4.104 5.239 1.00 94.69 218 ALA A CA 1
ATOM 1716 C C . ALA A 1 218 ? -15.566 -2.745 4.915 1.00 94.69 218 ALA A C 1
ATOM 1718 O O . ALA A 1 218 ? -16.115 -1.999 4.110 1.00 94.69 218 ALA A O 1
ATOM 1719 N N . HIS A 1 219 ? -14.359 -2.478 5.422 1.00 95.88 219 HIS A N 1
ATOM 1720 C CA . HIS A 1 219 ? -13.566 -1.307 5.052 1.00 95.88 219 HIS A CA 1
ATOM 1721 C C . HIS A 1 219 ? -13.503 -1.090 3.533 1.00 95.88 219 HIS A C 1
ATOM 1723 O O . HIS A 1 219 ? -13.800 0.012 3.080 1.00 95.88 219 HIS A O 1
ATOM 1729 N N . SER A 1 220 ? -13.172 -2.110 2.736 1.00 94.81 220 SER A N 1
ATOM 1730 C CA . SER A 1 220 ? -13.073 -1.965 1.277 1.00 94.81 220 SER A CA 1
ATOM 1731 C C . SER A 1 220 ? -14.392 -1.557 0.620 1.00 94.81 220 SER A C 1
ATOM 1733 O O . SER A 1 220 ? -14.383 -0.714 -0.277 1.00 94.81 220 SER A O 1
ATOM 1735 N N . VAL A 1 221 ? -15.515 -2.115 1.079 1.00 94.00 221 VAL A N 1
ATOM 1736 C CA . VAL A 1 221 ? -16.853 -1.755 0.585 1.00 94.00 221 VAL A CA 1
ATOM 1737 C C . VAL A 1 221 ? -17.189 -0.310 0.952 1.00 94.00 221 VAL A C 1
ATOM 1739 O O . VAL A 1 221 ? -17.555 0.477 0.079 1.00 94.00 221 VAL A O 1
ATOM 1742 N N . LEU A 1 222 ? -17.020 0.063 2.225 1.00 93.19 222 LEU A N 1
ATOM 1743 C CA . LEU A 1 222 ? -17.365 1.405 2.704 1.00 93.19 222 LEU A CA 1
ATOM 1744 C C . LEU A 1 222 ? -16.471 2.483 2.078 1.00 93.19 222 LEU A C 1
ATOM 1746 O O . LEU A 1 222 ? -16.956 3.544 1.694 1.00 93.19 222 LEU A O 1
ATOM 1750 N N . PHE A 1 223 ? -15.174 2.203 1.936 1.00 92.44 223 PHE A N 1
ATOM 1751 C CA . PHE A 1 223 ? -14.225 3.096 1.278 1.00 92.44 223 PHE A CA 1
ATOM 1752 C C . PHE A 1 223 ? -14.581 3.306 -0.198 1.00 92.44 223 PHE A C 1
ATOM 1754 O O . PHE A 1 223 ? -14.557 4.437 -0.682 1.00 92.44 223 PHE A O 1
ATOM 1761 N N . GLY A 1 224 ? -14.956 2.236 -0.910 1.00 90.12 224 GLY A N 1
ATOM 1762 C CA . GLY A 1 224 ? -15.417 2.327 -2.295 1.00 90.12 224 GLY A CA 1
ATOM 1763 C C . GLY A 1 224 ? -16.658 3.212 -2.443 1.00 90.12 224 GLY A C 1
ATOM 1764 O O . GLY A 1 224 ? -16.672 4.097 -3.297 1.00 90.12 224 GLY A O 1
ATOM 1765 N N . ALA A 1 225 ? -17.654 3.028 -1.571 1.00 88.62 225 ALA A N 1
ATOM 1766 C CA . ALA A 1 225 ? -18.864 3.852 -1.553 1.00 88.62 225 ALA A CA 1
ATOM 1767 C C . ALA A 1 225 ? -18.554 5.336 -1.274 1.00 88.62 225 ALA A C 1
ATOM 1769 O O . ALA A 1 225 ? -19.054 6.217 -1.972 1.00 88.62 225 ALA A O 1
ATOM 1770 N N . GLU A 1 226 ? -17.664 5.624 -0.317 1.00 87.81 226 GLU A N 1
ATOM 1771 C CA . GLU A 1 226 ? -17.254 6.997 0.013 1.00 87.81 226 GLU A CA 1
ATOM 1772 C C . GLU A 1 226 ? -16.563 7.694 -1.172 1.00 87.81 226 GLU A C 1
ATOM 1774 O O . GLU A 1 226 ? -16.815 8.873 -1.425 1.00 87.81 226 GLU A O 1
ATOM 1779 N N . LEU A 1 227 ? -15.738 6.975 -1.945 1.00 82.12 227 LEU A N 1
ATOM 1780 C CA . LEU A 1 227 ? -15.112 7.516 -3.158 1.00 82.12 227 LEU A CA 1
ATOM 1781 C C . LEU A 1 227 ? -16.114 7.778 -4.289 1.00 82.12 227 LEU A C 1
ATOM 1783 O O . LEU A 1 227 ? -15.919 8.716 -5.062 1.00 82.12 227 LEU A O 1
ATOM 1787 N N . ALA A 1 228 ? -17.177 6.978 -4.381 1.00 78.50 228 ALA A N 1
ATOM 1788 C CA . ALA A 1 228 ? -18.274 7.188 -5.324 1.00 78.50 228 ALA A CA 1
ATOM 1789 C C . ALA A 1 228 ? -19.239 8.310 -4.885 1.00 78.50 228 ALA A C 1
ATOM 1791 O O . ALA A 1 228 ? -20.172 8.633 -5.617 1.00 78.50 228 ALA A O 1
ATOM 1792 N N . ALA A 1 229 ? -19.018 8.910 -3.706 1.00 71.50 229 ALA A N 1
ATOM 1793 C CA . ALA A 1 229 ? -19.955 9.806 -3.027 1.00 71.50 229 ALA A CA 1
ATOM 1794 C C . ALA A 1 229 ? -21.337 9.165 -2.771 1.00 71.50 229 ALA A C 1
ATOM 1796 O O . ALA A 1 229 ? -22.344 9.862 -2.620 1.00 71.50 229 ALA A O 1
ATOM 1797 N N . GLU A 1 230 ? -21.384 7.835 -2.681 1.00 62.59 230 GLU A N 1
ATOM 1798 C CA . GLU A 1 230 ? -22.588 7.075 -2.380 1.00 62.59 230 GLU A CA 1
ATOM 1799 C C . GLU A 1 230 ? -22.745 6.898 -0.867 1.00 62.59 230 GLU A C 1
ATOM 1801 O O . GLU A 1 230 ? -21.815 6.582 -0.123 1.00 62.59 230 GLU A O 1
ATOM 1806 N N . ARG A 1 231 ? -23.962 7.136 -0.384 1.00 57.47 231 ARG A N 1
ATOM 1807 C CA . ARG A 1 231 ? -24.305 7.076 1.036 1.00 57.47 231 ARG A CA 1
ATOM 1808 C C . ARG A 1 231 ? -24.669 5.640 1.421 1.00 57.47 231 ARG A C 1
ATOM 1810 O O . ARG A 1 231 ? -25.544 5.054 0.798 1.00 57.47 231 ARG A O 1
ATOM 1817 N N . LEU A 1 232 ? -24.089 5.117 2.506 1.00 58.50 232 LEU A N 1
ATOM 1818 C CA . LEU A 1 232 ? -24.367 3.753 2.989 1.00 58.50 232 LEU A CA 1
ATOM 1819 C C . LEU A 1 232 ? -25.864 3.506 3.263 1.00 58.50 232 LEU A C 1
ATOM 1821 O O . LEU A 1 232 ? -26.531 4.413 3.758 1.00 58.50 232 LEU A O 1
ATOM 1825 N N . PRO A 1 233 ? -26.407 2.306 3.033 1.00 64.44 233 PRO A N 1
ATOM 1826 C CA . PRO A 1 233 ? -27.740 1.935 3.515 1.00 64.44 233 PRO A CA 1
ATOM 1827 C C . PRO A 1 233 ? -27.921 2.198 5.026 1.00 64.44 233 PRO A C 1
ATOM 1829 O O . PRO A 1 233 ? -26.966 2.077 5.796 1.00 64.44 233 PRO A O 1
ATOM 1832 N N . LYS A 1 234 ? -29.122 2.619 5.462 1.00 61.56 234 LYS A N 1
ATOM 1833 C CA . LYS A 1 234 ? -29.389 3.025 6.864 1.00 61.56 234 LYS A CA 1
ATOM 1834 C C . LYS A 1 234 ? -29.135 1.894 7.871 1.00 61.56 234 LYS A C 1
ATOM 1836 O O . LYS A 1 234 ? -28.557 2.133 8.922 1.00 61.56 234 LYS A O 1
ATOM 1841 N N . ASP A 1 235 ? -29.483 0.669 7.505 1.00 68.62 235 ASP A N 1
ATOM 1842 C CA . ASP A 1 235 ? -29.352 -0.560 8.296 1.00 68.62 235 ASP A CA 1
ATOM 1843 C C . ASP A 1 235 ? -27.898 -0.966 8.604 1.00 68.62 235 ASP A C 1
ATOM 1845 O O . ASP A 1 235 ? -27.645 -1.738 9.531 1.00 68.62 235 ASP A O 1
ATOM 1849 N N . LEU A 1 236 ? -26.930 -0.449 7.840 1.00 64.88 236 LEU A N 1
ATOM 1850 C CA . LEU A 1 236 ? -25.503 -0.619 8.129 1.00 64.88 236 LEU A CA 1
ATOM 1851 C C . LEU A 1 236 ? -24.964 0.458 9.080 1.00 64.88 236 LEU A C 1
ATOM 1853 O O . LEU A 1 236 ? -23.961 0.223 9.757 1.00 64.88 236 LEU A O 1
ATOM 1857 N N . ARG A 1 237 ? -25.641 1.609 9.167 1.00 64.50 237 ARG A N 1
ATOM 1858 C CA . ARG A 1 237 ? -25.274 2.728 10.049 1.00 64.50 237 ARG A CA 1
ATOM 1859 C C . ARG A 1 237 ? -25.853 2.588 11.454 1.00 64.50 237 ARG A C 1
ATOM 1861 O O . ARG A 1 237 ? -25.256 3.079 12.396 1.00 64.50 237 ARG A O 1
ATOM 1868 N N . GLU A 1 238 ? -27.001 1.935 11.591 1.00 66.69 238 GLU A N 1
ATOM 1869 C CA . GLU A 1 238 ? -27.670 1.746 12.882 1.00 66.69 238 GLU A CA 1
ATOM 1870 C C . GLU A 1 238 ? -27.072 0.557 13.652 1.00 66.69 238 GLU A C 1
ATOM 1872 O O . GLU A 1 238 ? -26.794 -0.504 13.075 1.00 66.69 238 GLU A O 1
ATOM 1877 N N . ASP A 1 239 ? -26.850 0.721 14.959 1.00 53.94 239 ASP A N 1
ATOM 1878 C CA . ASP A 1 239 ? -26.290 -0.326 15.812 1.00 53.94 239 ASP A CA 1
ATOM 1879 C C . ASP A 1 239 ? -27.204 -1.551 15.841 1.00 53.94 239 ASP A C 1
ATOM 1881 O O . ASP A 1 239 ? -28.334 -1.528 16.325 1.00 53.94 239 ASP A O 1
ATOM 1885 N N . ARG A 1 240 ? -26.690 -2.687 15.356 1.00 51.66 240 ARG A N 1
ATOM 1886 C CA . ARG A 1 240 ? -27.429 -3.963 15.419 1.00 51.66 240 ARG A CA 1
ATOM 1887 C C . ARG A 1 240 ? -27.543 -4.500 16.853 1.00 51.66 240 ARG A C 1
ATOM 1889 O O . ARG A 1 240 ? -28.303 -5.440 17.086 1.00 51.66 240 ARG A O 1
ATOM 1896 N N . LEU A 1 241 ? -26.803 -3.917 17.798 1.00 44.56 241 LEU A N 1
ATOM 1897 C CA . LEU A 1 241 ? -26.723 -4.363 19.189 1.00 44.56 241 LEU A CA 1
ATOM 1898 C C . LEU A 1 241 ? -27.966 -3.999 20.022 1.00 44.56 241 LEU A C 1
ATOM 1900 O O . LEU A 1 241 ? -28.252 -4.704 20.989 1.00 44.56 241 LEU A O 1
ATOM 1904 N N . ASP A 1 242 ? -28.775 -3.025 19.596 1.00 41.06 242 ASP A N 1
ATOM 1905 C CA . ASP A 1 242 ? -29.972 -2.604 20.349 1.00 41.06 242 ASP A CA 1
ATOM 1906 C C . ASP A 1 242 ? -31.214 -3.474 20.105 1.00 41.06 242 ASP A C 1
ATOM 1908 O O . ASP A 1 242 ? -32.204 -3.398 20.835 1.00 41.06 242 ASP A O 1
ATOM 1912 N N . SER A 1 243 ? -31.155 -4.408 19.153 1.00 42.34 243 SER A N 1
ATOM 1913 C CA . SER A 1 243 ? -32.265 -5.336 18.894 1.00 42.34 243 SER A CA 1
ATOM 1914 C C . SER A 1 243 ? -32.458 -6.415 19.978 1.00 42.34 243 SER A C 1
ATOM 1916 O O . SER A 1 243 ? -33.423 -7.174 19.920 1.00 42.34 243 SER A O 1
ATOM 1918 N N . LYS A 1 244 ? -31.605 -6.467 21.016 1.00 42.78 244 LYS A N 1
ATOM 1919 C CA . LYS A 1 244 ? -31.751 -7.407 22.146 1.00 42.78 244 LYS A CA 1
ATOM 1920 C C . LYS A 1 244 ? -32.579 -6.894 23.335 1.00 42.78 244 LYS A C 1
ATOM 1922 O O . LYS A 1 244 ? -32.759 -7.655 24.281 1.00 42.78 244 LYS A O 1
ATOM 1927 N N . HIS A 1 245 ? -33.129 -5.675 23.307 1.00 39.34 245 HIS A N 1
ATOM 1928 C CA . HIS A 1 245 ? -33.963 -5.160 24.413 1.00 39.34 245 HIS A CA 1
ATOM 1929 C C . HIS A 1 245 ? -35.484 -5.155 24.173 1.00 39.34 245 HIS A C 1
ATOM 1931 O O . HIS A 1 245 ? -36.229 -4.673 25.022 1.00 39.34 245 HIS A O 1
ATOM 1937 N N . SER A 1 246 ? -35.979 -5.778 23.097 1.00 35.88 246 SER A N 1
ATOM 1938 C CA . SER A 1 246 ? -37.423 -5.998 22.895 1.00 35.88 246 SER A CA 1
ATOM 1939 C C . SER A 1 246 ? -37.783 -7.487 22.855 1.00 35.88 246 SER A C 1
ATOM 1941 O O . SER A 1 246 ? -38.398 -7.986 21.924 1.00 35.88 246 SER A O 1
ATOM 1943 N N . MET A 1 247 ? -37.369 -8.225 23.886 1.00 37.06 247 MET A N 1
ATOM 1944 C CA . MET A 1 247 ? -38.050 -9.452 24.313 1.00 37.06 247 MET A CA 1
ATOM 1945 C C . MET A 1 247 ? -38.111 -9.467 25.843 1.00 37.06 247 MET A C 1
ATOM 1947 O O . MET A 1 247 ? -37.427 -10.229 26.520 1.00 37.06 247 MET A O 1
ATOM 1951 N N . ARG A 1 248 ? -38.937 -8.580 26.401 1.00 36.38 248 ARG A N 1
ATOM 1952 C CA . ARG A 1 248 ? -39.595 -8.832 27.684 1.00 36.38 248 ARG A CA 1
ATOM 1953 C C . ARG A 1 248 ? -41.089 -8.929 27.409 1.00 36.38 248 ARG A C 1
ATOM 1955 O O . ARG A 1 248 ? -41.708 -7.943 27.026 1.00 36.38 248 ARG A O 1
ATOM 1962 N N . ALA A 1 249 ? -41.595 -10.148 27.570 1.00 35.00 249 ALA A N 1
ATO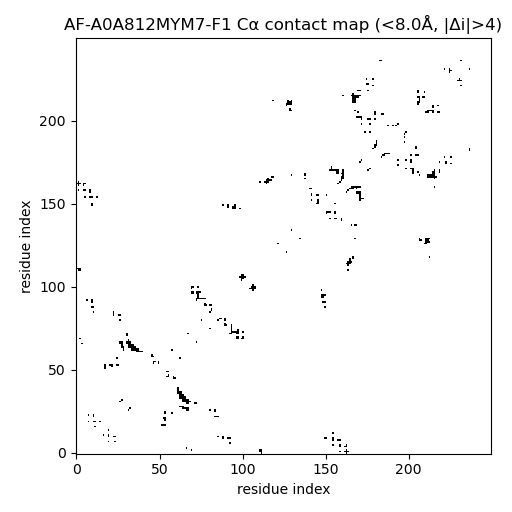M 1963 C CA . ALA A 1 249 ? -43.010 -10.473 27.697 1.00 35.00 249 ALA A CA 1
ATOM 1964 C C . ALA A 1 249 ? -43.645 -9.658 28.848 1.00 35.00 249 ALA A C 1
ATOM 1966 O O . ALA A 1 249 ? -42.921 -9.174 29.731 1.00 35.00 249 ALA A O 1
ATOM 1967 N N . PRO A 1 250 ? -44.972 -9.474 28.838 1.00 36.19 250 PRO A N 1
ATOM 1968 C CA . PRO A 1 250 ? -45.892 -10.578 29.145 1.00 36.19 250 PRO A CA 1
ATOM 1969 C C . PRO A 1 250 ? -46.575 -11.192 27.925 1.00 36.19 250 PRO A C 1
ATOM 1971 O O . PRO A 1 250 ? -46.943 -10.428 27.007 1.00 36.19 250 PRO A O 1
#

Solvent-accessible surface area (backbone atoms only — not comparable to full-atom values): 14024 Å² total; per-residue (Å²): 94,38,67,62,38,44,56,51,42,54,58,40,62,97,59,52,70,74,59,34,52,31,44,51,52,47,48,15,65,74,59,18,53,80,72,50,74,59,77,80,62,89,91,59,73,72,60,73,85,50,89,50,63,45,59,34,54,44,60,71,65,34,57,45,43,38,78,48,52,51,74,54,41,37,68,47,50,52,64,71,39,34,74,64,70,51,54,77,46,17,53,26,50,29,49,29,23,39,56,32,59,38,79,89,24,49,58,44,52,49,48,72,69,43,63,51,73,76,73,76,83,80,90,57,99,66,72,52,71,71,48,70,70,56,50,52,50,54,53,48,54,35,54,60,43,39,70,34,54,80,34,46,72,41,47,20,21,45,26,34,30,75,24,28,42,38,30,58,31,49,52,57,49,76,64,52,46,49,50,36,32,73,51,76,42,59,75,61,63,77,55,92,60,88,42,76,67,51,44,48,50,54,37,46,51,39,22,72,74,56,10,15,70,37,15,24,56,51,48,53,54,54,51,51,32,55,75,71,71,49,79,77,62,67,80,78,50,49,75,78,76,65,73,73,76,80,79,74,80,135

Nearest PDB structures (foldseek):
  6rlw-assembly1_AAA  TM=8.906E-01  e=1.055E-11  Homo sapiens
  7z3y-assembly1_AAA  TM=8.997E-01  e=2.358E-11  Mus musculus
  7pz1-assembly1_AAA  TM=8.871E-01  e=2.472E-11  Mus musculus
  2noz-assembly1_A  TM=8.841E-01  e=8.064E-11  Homo sapiens
  8bvx-assembly3_C  TM=8.893E-01  e=1.022E-10  Mus musculus

Mean predicted aligned error: 7.26 Å

Secondary structure (DSSP, 8-state):
-HHHHHHHHHHHTT--HHHHHHHHHHHHHHHSPEEEEPPPPTTPPP-TT-S-HHHHHHHHH-EEEPPPPHHHHHHS-HHHHHTTT-TTHHHHHHHHHHHHHSGGGHHHHHHHH--PPPPPP--SSSPPPPPHHHHHHHHHHHHHHHTSTT--HHHHHHHIIIII--TT-----HHHHHHHHHHT-GGGGG-SS--HHHHHHHHHHHHHHH-TTTHHHHHHHHHHHHHTTPPPPHHHHS-GGGGGSS----

InterPro domains:
  IPR003265 HhH-GPD domain [PF00730] (8-185)
  IPR003265 HhH-GPD domain [SM00478] (11-226)
  IPR003265 HhH-GPD domain [cd00056] (4-223)
  IPR011257 DNA glycosylase [SSF48150] (1-210)
  IPR023170 Helix-hairpin-helix, base-excision DNA repair, C-terminal [G3DSA:1.10.1670.10] (170-227)
  IPR052054 Oxidative DNA damage repair enzyme [PTHR10242] (1-240)

Radius of gyration: 21.19 Å; Cα contacts (8 Å, |Δi|>4): 302; chains: 1; bounding box: 66×38×66 Å

Foldseek 3Di:
DLVLLLLLLLLVPPDDPLVSLQLQLLQQVQAFDWPDADDDDVPDDQVPVDPRPSSNVCSVRRTGGDHHDLVSLLPDDLVNSVVSVSPPSSCLSNQLSVVCPPPVNPVVCVLVVAADDQDDDDPDPDFAAQDPVLVVVLVVQLVSSCVRRSDDLLSSLSSCVPRRVQQLRARDDPLLLVCCCPQFNVVLVPPPDCDPVNVVVSSNSLCVLRNRSHSNVVNVVSSVCVVVVHDDDPVSRDRPVVVVPPPDDD